Protein AF-A0A7S0HXA7-F1 (afdb_monomer_lite)

Sequence (281 aa):
PLLLRAVGLLLAATSSEEEGGGLHSSITDEYVISNMVSSLEDCGIGGVIALLSALFLESETRLDRSSHDPDAPSDRFASSTWTPTGIWSSPCWASTCAVAAFRILNNLAVTDLSFLQRTLGSIVSQAEFCHIALKVLKVCGPYATATHIWEEDGGSSPIHERERRKTECQMTAIVDELVLLLGYMSTVNSSSFIFGGWKNGVTMIKLLSLLPISYMVSPLQREVLLPTLIVVTYNNIDLLQVLTEEISCELLAVYIENYILSSQSSPVASSSSSGLAVGPS

Structure (mmCIF, N/CA/C/O backbone):
data_AF-A0A7S0HXA7-F1
#
_entry.id   AF-A0A7S0HXA7-F1
#
loop_
_atom_site.group_PDB
_atom_site.id
_atom_site.type_symbol
_atom_site.label_atom_id
_atom_site.label_alt_id
_atom_site.label_comp_id
_atom_site.label_asym_id
_atom_site.label_entity_id
_atom_site.label_seq_id
_atom_site.pdbx_PDB_ins_code
_atom_site.Cartn_x
_atom_site.Cartn_y
_atom_site.Cartn_z
_atom_site.occupancy
_atom_site.B_iso_or_equiv
_atom_site.auth_seq_id
_atom_site.auth_comp_id
_atom_site.auth_asym_id
_atom_site.auth_atom_id
_atom_site.pdbx_PDB_model_num
ATOM 1 N N . PRO A 1 1 ? -3.875 -18.292 -15.532 1.00 45.34 1 PRO A N 1
ATOM 2 C CA . PRO A 1 1 ? -4.972 -17.388 -15.972 1.00 45.34 1 PRO A CA 1
ATOM 3 C C . PRO A 1 1 ? -4.792 -15.926 -15.527 1.00 45.34 1 PRO A C 1
ATOM 5 O O . PRO A 1 1 ? -4.782 -15.059 -16.387 1.00 45.34 1 PRO A O 1
ATOM 8 N N . LEU A 1 2 ? -4.624 -15.644 -14.225 1.00 43.06 2 LEU A N 1
ATOM 9 C CA . LEU A 1 2 ? -4.418 -14.274 -13.717 1.00 43.06 2 LEU A CA 1
ATOM 10 C C . LEU A 1 2 ? -3.088 -13.665 -14.171 1.00 43.06 2 LEU A C 1
ATOM 12 O O . LEU A 1 2 ? -3.064 -12.517 -14.588 1.00 43.06 2 LEU A O 1
ATOM 16 N N . LEU A 1 3 ? -2.016 -14.459 -14.172 1.00 46.72 3 LEU A N 1
ATOM 17 C CA . LEU A 1 3 ? -0.689 -14.015 -14.600 1.00 46.72 3 LEU A CA 1
ATOM 18 C C . LEU A 1 3 ? -0.644 -13.705 -16.109 1.00 46.72 3 LEU A C 1
ATOM 20 O O . LEU A 1 3 ? -0.199 -12.640 -16.497 1.00 46.72 3 LEU A O 1
ATOM 24 N N . LEU A 1 4 ? -1.275 -14.536 -16.944 1.00 47.84 4 LEU A N 1
ATOM 25 C CA . LEU A 1 4 ? -1.505 -14.250 -18.373 1.00 47.84 4 LEU A CA 1
ATOM 26 C C . LEU A 1 4 ? -2.352 -12.987 -18.610 1.00 47.84 4 LEU A C 1
ATOM 28 O O . LEU A 1 4 ? -2.130 -12.252 -19.566 1.00 47.84 4 LEU A O 1
ATOM 32 N N . ARG A 1 5 ? -3.325 -12.711 -17.734 1.00 46.09 5 ARG A N 1
ATOM 33 C CA . ARG A 1 5 ? -4.161 -11.503 -17.809 1.00 46.09 5 ARG A CA 1
ATOM 34 C C . ARG A 1 5 ? -3.397 -10.259 -17.349 1.00 46.09 5 ARG A C 1
ATOM 36 O O . ARG A 1 5 ? -3.617 -9.184 -17.886 1.00 46.09 5 ARG A O 1
ATOM 43 N N . ALA A 1 6 ? -2.490 -10.421 -16.394 1.00 48.62 6 ALA A N 1
ATOM 44 C CA . ALA A 1 6 ? -1.587 -9.393 -15.903 1.00 48.62 6 ALA A CA 1
ATOM 45 C C . ALA A 1 6 ? -0.511 -9.024 -16.925 1.00 48.62 6 ALA A C 1
ATOM 47 O O . ALA A 1 6 ? -0.300 -7.847 -17.189 1.00 48.62 6 ALA A O 1
ATOM 48 N N . VAL A 1 7 ? 0.092 -10.032 -17.553 1.00 54.53 7 VAL A N 1
ATOM 49 C CA . VAL A 1 7 ? 0.971 -9.883 -18.715 1.00 54.53 7 VAL A CA 1
ATOM 50 C C . VAL A 1 7 ? 0.211 -9.205 -19.854 1.00 54.53 7 VAL A C 1
ATOM 52 O O . VAL A 1 7 ? 0.694 -8.228 -20.409 1.00 54.53 7 VAL A O 1
ATOM 55 N N . GLY A 1 8 ? -1.028 -9.624 -20.131 1.00 53.28 8 GLY A N 1
ATOM 56 C CA . GLY A 1 8 ? -1.890 -8.960 -21.111 1.00 53.28 8 GLY A CA 1
ATOM 57 C C . GLY A 1 8 ? -2.204 -7.495 -20.778 1.00 53.28 8 GLY A C 1
ATOM 58 O O . GLY A 1 8 ? -2.256 -6.674 -21.684 1.00 53.28 8 GLY A O 1
ATOM 59 N N . LEU A 1 9 ? -2.376 -7.142 -19.499 1.00 52.53 9 LEU A N 1
ATOM 60 C CA . LEU A 1 9 ? -2.580 -5.755 -19.058 1.00 52.53 9 LEU A CA 1
ATOM 61 C C . LEU A 1 9 ? -1.296 -4.921 -19.128 1.00 52.53 9 LEU A C 1
ATOM 63 O O . LEU A 1 9 ? -1.372 -3.756 -19.500 1.00 52.53 9 LEU A O 1
ATOM 67 N N . LEU A 1 10 ? -0.140 -5.507 -18.805 1.00 54.84 10 LEU A N 1
ATOM 68 C CA . LEU A 1 10 ? 1.174 -4.878 -18.967 1.00 54.84 10 LEU A CA 1
ATOM 69 C C . LEU A 1 10 ? 1.471 -4.602 -20.446 1.00 54.84 10 LEU A C 1
ATOM 71 O O . LEU A 1 10 ? 1.848 -3.488 -20.784 1.00 54.84 10 LEU A O 1
ATOM 75 N N . LEU A 1 11 ? 1.206 -5.569 -21.328 1.00 56.03 11 LEU A N 1
ATOM 76 C CA . LEU A 1 11 ? 1.368 -5.423 -22.778 1.00 56.03 11 LEU A CA 1
ATOM 77 C C . LEU A 1 11 ? 0.357 -4.434 -23.389 1.00 56.03 11 LEU A C 1
ATOM 79 O O . LEU A 1 11 ? 0.705 -3.660 -24.277 1.00 56.03 11 LEU A O 1
ATOM 83 N N . ALA A 1 12 ? -0.890 -4.418 -22.905 1.00 53.00 12 ALA A N 1
ATOM 84 C CA . ALA A 1 12 ? -1.914 -3.482 -23.380 1.00 53.00 12 ALA A CA 1
ATOM 85 C C . ALA A 1 12 ? -1.670 -2.037 -22.905 1.00 53.00 12 ALA A C 1
ATOM 87 O O . ALA A 1 12 ? -1.952 -1.082 -23.631 1.00 53.00 12 ALA A O 1
ATOM 88 N N . ALA A 1 13 ? -1.137 -1.871 -21.691 1.00 51.44 13 ALA A N 1
ATOM 89 C CA . ALA A 1 13 ? -0.755 -0.576 -21.138 1.00 51.44 13 ALA A CA 1
ATOM 90 C C . ALA A 1 13 ? 0.333 0.116 -21.968 1.00 51.44 13 ALA A C 1
ATOM 92 O O . ALA A 1 13 ? 0.323 1.338 -22.087 1.00 51.44 13 ALA A O 1
ATOM 93 N N . THR A 1 14 ? 1.241 -0.658 -22.563 1.00 50.47 14 THR A N 1
ATOM 94 C CA . THR A 1 14 ? 2.366 -0.141 -23.348 1.00 50.47 14 THR A CA 1
ATOM 95 C C . THR A 1 14 ? 1.998 0.056 -24.819 1.00 50.47 14 THR A C 1
ATOM 97 O O . THR A 1 14 ? 2.476 0.998 -25.439 1.00 50.47 14 THR A O 1
ATOM 100 N N . SER A 1 15 ? 1.072 -0.743 -25.370 1.00 50.97 15 SER A N 1
ATOM 101 C CA . SER A 1 15 ? 0.596 -0.571 -26.755 1.00 50.97 15 SER A CA 1
ATOM 102 C C . SER A 1 15 ? -0.232 0.701 -26.983 1.00 50.97 15 SER A C 1
ATOM 104 O O . SER A 1 15 ? -0.402 1.132 -28.117 1.00 50.97 15 SER A O 1
ATOM 106 N N . SER A 1 16 ? -0.771 1.311 -25.921 1.00 47.53 16 SER A N 1
ATOM 107 C CA . SER A 1 16 ? -1.600 2.521 -26.030 1.00 47.53 16 SER A CA 1
ATOM 108 C C . SER A 1 16 ? -0.794 3.819 -26.214 1.00 47.53 16 SER A C 1
ATOM 110 O O . SER A 1 16 ? -1.409 4.864 -26.428 1.00 47.53 16 SER A O 1
ATOM 112 N N . GLU A 1 17 ? 0.541 3.794 -26.109 1.00 49.75 17 GLU A N 1
ATOM 113 C CA . GLU A 1 17 ? 1.384 5.002 -26.206 1.00 49.75 17 GLU A CA 1
ATOM 114 C C . GLU A 1 17 ? 2.053 5.200 -27.581 1.00 49.75 17 GLU A C 1
ATOM 116 O O . GLU A 1 17 ? 2.618 6.263 -27.830 1.00 49.75 17 GLU A O 1
ATOM 121 N N . GLU A 1 18 ? 1.931 4.250 -28.517 1.00 49.59 18 GLU A N 1
ATOM 122 C CA . GLU A 1 18 ? 2.584 4.337 -29.838 1.00 49.59 18 GLU A CA 1
ATOM 123 C C . GLU A 1 18 ? 1.925 5.306 -30.843 1.00 49.59 18 GLU A C 1
ATOM 125 O O . GLU A 1 18 ? 2.491 5.567 -31.904 1.00 49.59 18 GLU A O 1
ATOM 130 N N . GLU A 1 19 ? 0.780 5.923 -30.537 1.00 47.03 19 GLU A N 1
ATOM 131 C CA . GLU A 1 19 ? 0.115 6.843 -31.482 1.00 47.03 19 GLU A CA 1
ATOM 132 C C . GLU A 1 19 ? 0.741 8.259 -31.559 1.00 47.03 19 GLU A C 1
ATOM 134 O O . GLU A 1 19 ? 0.194 9.143 -32.220 1.00 47.03 19 GLU A O 1
ATOM 139 N N . GLY A 1 20 ? 1.909 8.507 -30.945 1.00 46.31 20 GLY A N 1
ATOM 140 C CA . GLY A 1 20 ? 2.479 9.857 -30.809 1.00 46.31 20 GLY A CA 1
ATOM 141 C C . GLY A 1 20 ? 4.005 9.995 -30.911 1.00 46.31 20 GLY A C 1
ATOM 142 O O . GLY A 1 20 ? 4.611 10.535 -30.001 1.00 46.31 20 GLY A O 1
ATOM 143 N N . GLY A 1 21 ? 4.618 9.561 -32.018 1.00 46.16 21 GLY A N 1
ATOM 144 C CA . GLY A 1 21 ? 5.858 10.122 -32.599 1.00 46.16 21 GLY A CA 1
ATOM 145 C C . GLY A 1 21 ? 7.128 10.278 -31.733 1.00 46.16 21 GLY A C 1
ATOM 146 O O . GLY A 1 21 ? 7.342 11.315 -31.114 1.00 46.16 21 GLY A O 1
ATOM 147 N N . GLY A 1 22 ? 8.077 9.341 -31.867 1.00 41.72 22 GLY A N 1
ATOM 148 C CA . GLY A 1 22 ? 9.476 9.514 -31.437 1.00 41.72 22 GLY A CA 1
ATOM 149 C C . GLY A 1 22 ? 10.321 8.246 -31.618 1.00 41.72 22 GLY A C 1
ATOM 150 O O . GLY A 1 22 ? 10.296 7.352 -30.786 1.00 41.72 22 GLY A O 1
ATOM 151 N N . LEU A 1 23 ? 11.089 8.153 -32.709 1.00 44.09 23 LEU A N 1
ATOM 152 C CA . LEU A 1 23 ? 11.685 6.901 -33.216 1.00 44.09 23 LEU A CA 1
ATOM 153 C C . LEU A 1 23 ? 12.889 6.322 -32.426 1.00 44.09 23 LEU A C 1
ATOM 155 O O . LEU A 1 23 ? 13.541 5.412 -32.928 1.00 44.09 23 LEU A O 1
ATOM 159 N N . HIS A 1 24 ? 13.234 6.837 -31.239 1.00 42.19 24 HIS A N 1
ATOM 160 C CA . HIS A 1 24 ? 14.500 6.490 -30.562 1.00 42.19 24 HIS A CA 1
ATOM 161 C C . HIS A 1 24 ? 14.385 5.883 -29.147 1.00 42.19 24 HIS A C 1
ATOM 163 O O . HIS A 1 24 ? 15.414 5.463 -28.621 1.00 42.19 24 HIS A O 1
ATOM 169 N N . SER A 1 25 ? 13.187 5.764 -28.550 1.00 48.78 25 SER A N 1
ATOM 170 C CA . SER A 1 25 ? 12.970 5.098 -27.240 1.00 48.78 25 SER A CA 1
ATOM 171 C C . SER A 1 25 ? 12.363 3.684 -27.323 1.00 48.78 25 SER A C 1
ATOM 173 O O . SER A 1 25 ? 12.467 2.911 -26.377 1.00 48.78 25 SER A O 1
ATOM 175 N N . SER A 1 26 ? 11.788 3.309 -28.470 1.00 51.44 26 SER A N 1
ATOM 176 C CA . SER A 1 26 ? 10.972 2.089 -28.630 1.00 51.44 26 SER A CA 1
ATOM 177 C C . SER A 1 26 ? 11.730 0.770 -28.380 1.00 51.44 26 SER A C 1
ATOM 179 O O . SER A 1 26 ? 11.198 -0.138 -27.746 1.00 51.44 26 SER A O 1
ATOM 181 N N . ILE A 1 27 ? 12.999 0.667 -28.793 1.00 44.09 27 ILE A N 1
ATOM 182 C CA . ILE A 1 27 ? 13.756 -0.601 -28.723 1.00 44.09 27 ILE A CA 1
ATOM 183 C C . ILE A 1 27 ? 14.156 -0.957 -27.282 1.00 44.09 27 ILE A C 1
ATOM 185 O O . ILE A 1 27 ? 14.209 -2.132 -26.916 1.00 44.09 27 ILE A O 1
ATOM 189 N N . THR A 1 28 ? 14.449 0.045 -26.447 1.00 51.06 28 THR A N 1
ATOM 190 C CA . THR A 1 28 ? 14.786 -0.188 -25.036 1.00 51.06 28 THR A CA 1
ATOM 191 C C . THR A 1 28 ? 13.560 -0.555 -24.218 1.00 51.06 28 THR A C 1
ATOM 193 O O . THR A 1 28 ? 13.663 -1.406 -23.337 1.00 51.06 28 THR A O 1
ATOM 196 N N . ASP A 1 29 ? 12.408 0.033 -24.538 1.00 55.72 29 ASP A N 1
ATOM 197 C CA . ASP A 1 29 ? 11.170 -0.221 -23.811 1.00 55.72 29 ASP A CA 1
ATOM 198 C C . ASP A 1 29 ? 10.656 -1.643 -24.089 1.00 55.72 29 ASP A C 1
ATOM 200 O O . ASP A 1 29 ? 10.392 -2.388 -23.148 1.00 55.72 29 ASP A O 1
ATOM 204 N N . GLU A 1 30 ? 10.633 -2.094 -25.347 1.00 55.59 30 GLU A N 1
ATOM 205 C CA . GLU A 1 30 ? 10.136 -3.433 -25.705 1.00 55.59 30 GLU A CA 1
ATOM 206 C C . GLU A 1 30 ? 10.997 -4.568 -25.118 1.00 55.59 30 GLU A C 1
ATOM 208 O O . GLU A 1 30 ? 10.475 -5.555 -24.592 1.00 55.59 30 GLU A O 1
ATOM 213 N N . TYR A 1 31 ? 12.326 -4.406 -25.115 1.00 59.22 31 TYR A N 1
ATOM 214 C CA . TYR A 1 31 ? 13.245 -5.377 -24.512 1.00 59.22 31 TYR A CA 1
ATOM 215 C C . TYR A 1 31 ? 13.098 -5.454 -22.984 1.00 59.22 31 TYR A C 1
ATOM 217 O O . TYR A 1 31 ? 13.104 -6.545 -22.407 1.00 59.22 31 TYR A O 1
ATOM 225 N N . VAL A 1 32 ? 12.942 -4.309 -22.310 1.00 56.19 32 VAL A N 1
ATOM 226 C CA . VAL A 1 32 ? 12.721 -4.260 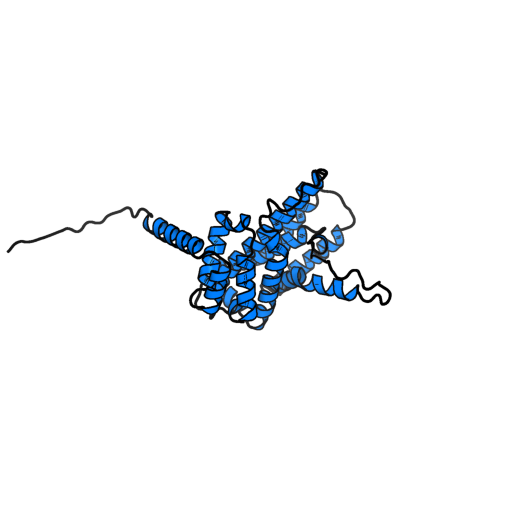-20.855 1.00 56.19 32 VAL A CA 1
ATOM 227 C C . VAL A 1 32 ? 11.382 -4.902 -20.502 1.00 56.19 32 VAL A C 1
ATOM 229 O O . VAL A 1 32 ? 11.329 -5.731 -19.594 1.00 56.19 32 VAL A O 1
ATOM 232 N N . ILE A 1 33 ? 10.326 -4.605 -21.261 1.00 58.78 33 ILE A N 1
ATOM 233 C CA . ILE A 1 33 ? 8.989 -5.170 -21.057 1.00 58.78 33 ILE A CA 1
ATOM 234 C C . ILE A 1 33 ? 8.994 -6.686 -21.279 1.00 58.78 33 ILE A C 1
ATOM 236 O O . ILE A 1 33 ? 8.485 -7.422 -20.435 1.00 58.78 33 ILE A O 1
ATOM 240 N N . SER A 1 34 ? 9.614 -7.177 -22.356 1.00 62.72 34 SER A N 1
ATOM 241 C CA . SER A 1 34 ? 9.711 -8.617 -22.630 1.00 62.72 34 SER A CA 1
ATOM 242 C C . SER A 1 34 ? 10.446 -9.363 -21.512 1.00 62.72 34 SER A C 1
ATOM 244 O O . SER A 1 34 ? 10.027 -10.448 -21.110 1.00 62.72 34 SER A O 1
ATOM 246 N N . ASN A 1 35 ? 11.509 -8.773 -20.961 1.00 59.12 35 ASN A N 1
ATOM 247 C CA . ASN A 1 35 ? 12.244 -9.364 -19.843 1.00 59.12 35 ASN A CA 1
ATOM 248 C C . ASN A 1 35 ? 11.456 -9.310 -18.528 1.00 59.12 35 ASN A C 1
ATOM 250 O O . ASN A 1 35 ? 11.537 -10.246 -17.730 1.00 59.12 35 ASN A O 1
ATOM 254 N N . MET A 1 36 ? 10.670 -8.252 -18.304 1.00 58.31 36 MET A N 1
ATOM 255 C CA . MET A 1 36 ? 9.773 -8.141 -17.151 1.00 58.31 36 MET A CA 1
ATOM 256 C C . MET A 1 36 ? 8.655 -9.181 -17.214 1.00 58.31 36 MET A C 1
ATOM 258 O O . MET A 1 36 ? 8.389 -9.850 -16.220 1.00 58.31 36 MET A O 1
ATOM 262 N N . VAL A 1 37 ? 8.038 -9.357 -18.384 1.00 62.53 37 VAL A N 1
ATOM 263 C CA . VAL A 1 37 ? 6.991 -10.356 -18.628 1.00 62.53 37 VAL A CA 1
ATOM 264 C C . VAL A 1 37 ? 7.532 -11.772 -18.447 1.00 62.53 37 VAL A C 1
ATOM 266 O O . VAL A 1 37 ? 6.949 -12.531 -17.678 1.00 62.53 37 VAL A O 1
ATOM 269 N N . SER A 1 38 ? 8.677 -12.103 -19.052 1.00 63.28 38 SER A N 1
ATOM 270 C CA . SER A 1 38 ? 9.321 -13.412 -18.858 1.00 63.28 38 SER A CA 1
ATOM 271 C C . SER A 1 38 ? 9.667 -13.650 -17.385 1.00 63.28 38 SER A C 1
ATOM 273 O O . SER A 1 38 ? 9.389 -14.714 -16.846 1.00 63.28 38 SER A O 1
ATOM 275 N N . SER A 1 39 ? 10.185 -12.633 -16.686 1.00 57.88 39 SER A N 1
ATOM 276 C CA . SER A 1 39 ? 10.489 -12.740 -15.251 1.00 57.88 39 SER A CA 1
ATOM 277 C C . SER A 1 39 ? 9.237 -12.918 -14.390 1.00 57.88 39 SER A C 1
ATOM 279 O O . SER A 1 39 ? 9.287 -13.604 -13.373 1.00 57.88 39 SER A O 1
ATOM 281 N N . LEU A 1 40 ? 8.107 -12.317 -14.768 1.00 61.78 40 LEU A N 1
ATOM 282 C CA . LEU A 1 40 ? 6.819 -12.513 -14.100 1.00 61.78 40 LEU A CA 1
ATOM 283 C C . LEU A 1 40 ? 6.280 -13.931 -14.322 1.00 61.78 40 LEU A C 1
ATOM 285 O O . LEU A 1 40 ? 5.750 -14.529 -13.384 1.00 61.78 40 LEU A O 1
ATOM 289 N N . GLU A 1 41 ? 6.423 -14.467 -15.535 1.00 63.62 41 GLU A N 1
ATOM 290 C CA . GLU A 1 41 ? 6.011 -15.831 -15.885 1.00 63.62 41 GLU A CA 1
ATOM 291 C C . GLU A 1 41 ? 6.842 -16.892 -15.157 1.00 63.62 41 GLU A C 1
ATOM 293 O O . GLU A 1 41 ? 6.270 -17.849 -14.632 1.00 63.62 41 GLU A O 1
ATOM 298 N N . ASP A 1 42 ? 8.150 -16.671 -15.030 1.00 67.25 42 ASP A N 1
ATOM 299 C CA . ASP A 1 42 ? 9.071 -17.624 -14.408 1.00 67.25 42 ASP A CA 1
ATOM 300 C C . ASP A 1 42 ? 9.111 -17.516 -12.870 1.00 67.25 42 ASP A 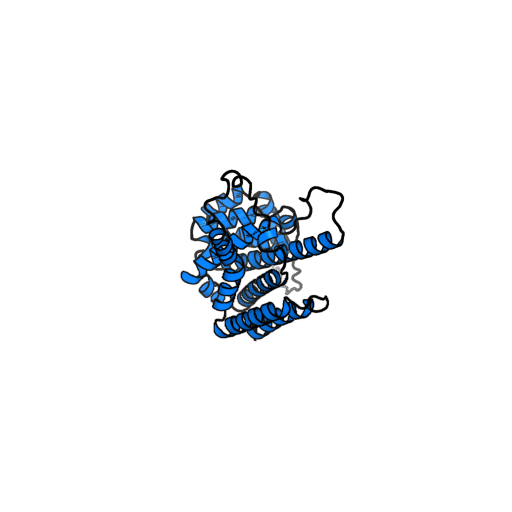C 1
ATOM 302 O O . ASP A 1 42 ? 9.260 -18.527 -12.179 1.00 67.25 42 ASP A O 1
ATOM 306 N N . CYS A 1 43 ? 8.951 -16.311 -12.303 1.00 70.56 43 CYS A N 1
ATOM 307 C CA . CYS A 1 43 ? 9.142 -16.065 -10.864 1.00 70.56 43 CYS A CA 1
ATOM 308 C C . CYS A 1 43 ? 7.838 -15.915 -10.055 1.00 70.56 43 CYS A C 1
ATOM 310 O O . CYS A 1 43 ? 7.885 -15.795 -8.825 1.00 70.56 43 CYS A O 1
ATOM 312 N N . GLY A 1 44 ? 6.666 -15.881 -10.699 1.00 82.56 44 GLY A N 1
ATOM 313 C CA . GLY A 1 44 ? 5.381 -15.696 -10.015 1.00 82.56 44 GLY A CA 1
ATOM 314 C C . GLY A 1 44 ? 5.324 -14.393 -9.199 1.00 82.56 44 GLY A C 1
ATOM 315 O O . GLY A 1 44 ? 5.711 -13.328 -9.675 1.00 82.56 44 GLY A O 1
ATOM 316 N N . ILE A 1 45 ? 4.863 -14.458 -7.941 1.00 84.31 45 ILE A N 1
ATOM 317 C CA . ILE A 1 45 ? 4.793 -13.280 -7.042 1.00 84.31 45 ILE A CA 1
ATOM 318 C C . ILE A 1 45 ? 6.177 -12.679 -6.781 1.00 84.31 45 ILE A C 1
ATOM 320 O O . ILE A 1 45 ? 6.292 -11.462 -6.648 1.00 84.31 45 ILE A O 1
ATOM 324 N N . GLY A 1 46 ? 7.226 -13.507 -6.744 1.00 85.12 46 GLY A N 1
ATOM 325 C CA . GLY A 1 46 ? 8.599 -13.026 -6.583 1.00 85.12 46 GLY A CA 1
ATOM 326 C C . GLY A 1 46 ? 8.998 -12.063 -7.702 1.00 85.12 46 GLY A C 1
ATOM 327 O O . GLY A 1 46 ? 9.637 -11.052 -7.433 1.00 85.12 46 GLY A O 1
ATOM 328 N N . GLY A 1 47 ? 8.527 -12.308 -8.931 1.00 86.06 47 GLY A N 1
ATOM 329 C CA . GLY A 1 47 ? 8.725 -11.403 -10.065 1.00 86.06 47 GLY A CA 1
ATOM 330 C C . GLY A 1 47 ? 8.002 -10.063 -9.897 1.00 86.06 47 GLY A C 1
ATOM 331 O O . GLY A 1 47 ? 8.557 -9.022 -10.236 1.00 86.06 47 GLY A O 1
ATOM 332 N N . VAL A 1 48 ? 6.797 -10.063 -9.310 1.00 89.12 48 VAL A N 1
ATOM 333 C CA . VAL A 1 48 ? 6.043 -8.828 -9.016 1.00 89.12 48 VAL A CA 1
ATOM 334 C C . VAL A 1 48 ? 6.774 -7.971 -7.976 1.00 89.12 48 VAL A C 1
ATOM 336 O O . VAL A 1 48 ? 6.871 -6.756 -8.140 1.00 89.12 48 VAL A O 1
ATOM 339 N N . ILE A 1 49 ? 7.307 -8.590 -6.919 1.00 90.38 49 ILE A N 1
ATOM 340 C CA . ILE A 1 49 ? 8.060 -7.876 -5.878 1.00 90.38 49 ILE A CA 1
ATOM 341 C C . ILE A 1 49 ? 9.387 -7.353 -6.420 1.00 90.38 49 ILE A C 1
ATOM 343 O O . ILE A 1 49 ? 9.675 -6.176 -6.229 1.00 90.38 49 ILE A O 1
ATOM 347 N N . ALA A 1 50 ? 10.131 -8.161 -7.179 1.00 87.25 50 ALA A N 1
ATOM 348 C CA . ALA A 1 50 ? 11.364 -7.720 -7.827 1.00 87.25 50 ALA A CA 1
ATOM 349 C C . ALA A 1 50 ? 11.127 -6.536 -8.783 1.00 87.25 50 ALA A C 1
ATOM 351 O O . ALA A 1 50 ? 11.900 -5.580 -8.784 1.00 87.25 50 ALA A O 1
ATOM 352 N N . LEU A 1 51 ? 10.028 -6.556 -9.550 1.00 87.12 51 LEU A N 1
ATOM 353 C CA . LEU A 1 51 ? 9.625 -5.438 -10.404 1.00 87.12 51 LEU A CA 1
ATOM 354 C C . LEU A 1 51 ? 9.379 -4.166 -9.584 1.00 87.12 51 LEU A C 1
ATOM 356 O O . LEU A 1 51 ? 9.909 -3.107 -9.909 1.00 87.12 51 LEU A O 1
ATOM 360 N N . LEU A 1 52 ? 8.590 -4.257 -8.513 1.00 90.50 52 LEU A N 1
ATOM 361 C CA . LEU A 1 52 ? 8.321 -3.115 -7.640 1.00 90.50 52 LEU A CA 1
ATOM 362 C C . LEU A 1 52 ? 9.602 -2.600 -6.959 1.00 90.50 52 LEU A C 1
ATOM 364 O O . LEU A 1 52 ? 9.797 -1.388 -6.868 1.00 90.50 52 LEU A O 1
ATOM 368 N N . SER A 1 53 ? 10.506 -3.488 -6.545 1.00 89.81 53 SER A N 1
ATOM 369 C CA . SER A 1 53 ? 11.827 -3.122 -6.025 1.00 89.81 53 SER A CA 1
ATOM 370 C C . SER A 1 53 ? 12.667 -2.376 -7.056 1.00 89.81 53 SER A C 1
ATOM 372 O O . SER A 1 53 ? 13.226 -1.329 -6.736 1.00 89.81 53 SER A O 1
ATOM 374 N N . ALA A 1 54 ? 12.714 -2.842 -8.305 1.00 86.56 54 ALA A N 1
ATOM 375 C CA . ALA A 1 54 ? 13.426 -2.150 -9.377 1.00 86.56 54 ALA A CA 1
ATOM 376 C C . ALA A 1 54 ? 12.837 -0.753 -9.643 1.00 86.56 54 ALA A C 1
ATOM 378 O O . ALA A 1 54 ? 13.573 0.222 -9.794 1.00 86.56 54 ALA A O 1
ATOM 379 N N . LEU A 1 55 ? 11.506 -0.629 -9.626 1.00 86.19 55 LEU A N 1
ATOM 380 C CA . LEU A 1 55 ? 10.820 0.642 -9.863 1.00 86.19 55 LEU A CA 1
ATOM 381 C C . LEU A 1 55 ? 11.031 1.660 -8.729 1.00 86.19 55 LEU A C 1
ATOM 383 O O . LEU A 1 55 ? 11.216 2.844 -9.005 1.00 86.19 55 LEU A O 1
ATOM 387 N N . PHE A 1 56 ? 11.015 1.231 -7.463 1.00 85.69 56 PHE A N 1
ATOM 388 C CA . PHE A 1 56 ? 11.025 2.154 -6.319 1.00 85.69 56 PHE A CA 1
ATOM 389 C C . PHE A 1 56 ? 12.364 2.246 -5.575 1.00 85.69 56 PHE A C 1
ATOM 391 O O . PHE A 1 56 ? 12.675 3.313 -5.041 1.00 85.69 56 PHE A O 1
ATOM 398 N N . LEU A 1 57 ? 13.169 1.182 -5.536 1.00 83.06 57 LEU A N 1
ATOM 399 C CA . LEU A 1 57 ? 14.388 1.104 -4.717 1.00 83.06 57 LEU A CA 1
ATOM 400 C C . LEU A 1 57 ? 15.678 1.291 -5.530 1.00 83.06 57 LEU A C 1
ATOM 402 O O . LEU A 1 57 ? 16.584 1.985 -5.075 1.00 83.06 57 LEU A O 1
ATOM 406 N N . GLU A 1 58 ? 15.783 0.752 -6.749 1.00 74.00 58 GLU A N 1
ATOM 407 C CA . GLU A 1 58 ? 17.031 0.859 -7.536 1.00 74.00 58 GLU A CA 1
ATOM 408 C C . GLU A 1 58 ? 17.359 2.292 -7.984 1.00 74.00 58 GLU A C 1
ATOM 410 O O . GLU A 1 58 ? 18.531 2.636 -8.171 1.00 74.00 58 GLU A O 1
ATOM 415 N N . SER A 1 59 ? 16.342 3.149 -8.089 1.00 59.22 59 SER A N 1
ATOM 416 C CA . SER A 1 59 ? 16.480 4.568 -8.435 1.00 59.22 59 SER A CA 1
ATOM 417 C C . SER A 1 59 ? 17.421 5.363 -7.511 1.00 59.22 59 SER A C 1
ATOM 419 O O . SER A 1 59 ? 18.073 6.298 -7.974 1.00 59.22 59 SER A O 1
ATOM 421 N N . GLU A 1 60 ? 17.569 4.967 -6.240 1.00 55.62 60 GLU A N 1
ATOM 422 C CA . GLU A 1 60 ? 18.468 5.627 -5.275 1.00 55.62 60 GLU A CA 1
ATOM 423 C C . GLU A 1 60 ? 19.945 5.350 -5.572 1.00 55.62 60 GLU A C 1
ATOM 425 O O . GLU A 1 60 ? 20.784 6.246 -5.505 1.00 55.62 60 GLU A O 1
ATOM 430 N N . THR A 1 61 ? 20.270 4.126 -5.990 1.00 53.97 61 THR A N 1
ATOM 431 C CA . THR A 1 61 ? 21.666 3.695 -6.178 1.00 53.97 61 THR A CA 1
ATOM 432 C C . THR A 1 61 ? 22.374 4.391 -7.343 1.00 53.97 61 THR A C 1
ATOM 434 O O . THR A 1 61 ? 23.606 4.445 -7.383 1.00 53.97 61 THR A O 1
ATOM 437 N N . ARG A 1 62 ? 21.614 4.932 -8.305 1.00 50.12 62 ARG A N 1
ATOM 438 C CA . ARG A 1 62 ? 22.167 5.646 -9.464 1.00 50.12 62 ARG A CA 1
ATOM 439 C C . ARG A 1 62 ? 22.603 7.072 -9.133 1.00 50.12 62 ARG A C 1
ATOM 441 O O . ARG A 1 62 ? 23.537 7.558 -9.765 1.00 50.12 62 ARG A O 1
ATOM 448 N N . LEU A 1 63 ? 21.981 7.717 -8.146 1.00 50.47 63 LEU A N 1
ATOM 449 C CA . LEU A 1 63 ? 22.311 9.093 -7.767 1.00 50.47 63 LEU A CA 1
ATOM 450 C C . LEU A 1 63 ? 23.614 9.152 -6.956 1.00 50.47 63 LEU A C 1
ATOM 452 O O . LEU A 1 63 ? 24.484 9.962 -7.282 1.00 50.47 63 LEU A O 1
ATOM 456 N N . ASP A 1 64 ? 23.822 8.214 -6.028 1.00 49.03 64 ASP A N 1
ATOM 457 C CA . ASP A 1 64 ? 25.035 8.153 -5.191 1.00 49.03 64 ASP A CA 1
ATOM 458 C C . ASP A 1 64 ? 26.315 7.824 -5.980 1.00 49.03 64 ASP A C 1
ATOM 460 O O . ASP A 1 64 ? 27.421 8.176 -5.573 1.00 49.03 64 ASP A O 1
ATOM 464 N N . ARG A 1 65 ? 26.200 7.169 -7.144 1.00 46.34 65 ARG A N 1
ATOM 465 C CA . ARG A 1 65 ? 27.361 6.904 -8.017 1.00 46.34 65 ARG A CA 1
ATOM 466 C C . ARG A 1 65 ? 27.784 8.109 -8.854 1.00 46.34 65 ARG A C 1
ATOM 468 O O . ARG A 1 65 ? 28.899 8.115 -9.365 1.00 46.34 65 ARG A O 1
ATOM 475 N N . SER A 1 66 ? 26.918 9.112 -8.999 1.00 47.72 66 SER A N 1
ATOM 476 C CA . SER A 1 66 ? 27.214 10.330 -9.765 1.00 47.72 66 SER A CA 1
ATOM 477 C C . SER A 1 66 ? 27.867 11.434 -8.925 1.00 47.72 66 SER A C 1
ATOM 479 O O . SER A 1 66 ? 28.452 12.355 -9.481 1.00 47.72 66 SER A O 1
ATOM 481 N N . SER A 1 67 ? 27.826 11.326 -7.591 1.00 48.69 67 SER A N 1
ATOM 482 C CA . SER A 1 67 ? 28.385 12.307 -6.650 1.00 48.69 67 SER A CA 1
ATOM 483 C C . SER A 1 67 ? 29.854 12.063 -6.283 1.00 48.69 67 SER A C 1
ATOM 485 O O . SER A 1 67 ? 30.326 12.565 -5.265 1.00 48.69 67 SER A O 1
ATOM 487 N N . HIS A 1 68 ? 30.597 11.297 -7.084 1.00 47.16 68 HIS A N 1
ATOM 488 C CA . HIS A 1 68 ? 32.041 11.117 -6.908 1.00 47.16 68 HIS A CA 1
ATOM 489 C C . HIS A 1 68 ? 32.831 11.976 -7.904 1.00 47.16 68 HIS A C 1
ATOM 491 O O . HIS A 1 68 ? 33.685 11.487 -8.637 1.00 47.16 68 HIS A O 1
ATOM 497 N N . ASP A 1 69 ? 32.512 13.271 -7.922 1.00 50.62 69 ASP A N 1
ATOM 498 C CA . ASP A 1 69 ? 33.356 14.309 -8.508 1.00 50.62 69 ASP A CA 1
ATOM 499 C C . ASP A 1 69 ? 34.016 15.088 -7.350 1.00 50.62 69 ASP A C 1
ATOM 501 O O . ASP A 1 69 ? 33.316 15.799 -6.621 1.00 50.62 69 ASP A O 1
ATOM 505 N N . PRO A 1 70 ? 35.323 14.897 -7.085 1.00 57.59 70 PRO A N 1
ATOM 506 C CA . PRO A 1 70 ? 35.998 15.457 -5.912 1.00 57.59 70 PRO A CA 1
ATOM 507 C C . PRO A 1 70 ? 36.143 16.989 -5.937 1.00 57.59 70 PRO A C 1
ATOM 509 O O . PRO A 1 70 ? 36.512 17.561 -4.913 1.00 57.59 70 PRO A O 1
ATOM 512 N N . ASP A 1 71 ? 35.821 17.648 -7.056 1.00 53.69 71 ASP A N 1
ATOM 513 C CA . ASP A 1 71 ? 35.987 19.096 -7.243 1.00 53.69 71 ASP A CA 1
ATOM 514 C C . ASP A 1 71 ? 34.662 19.894 -7.208 1.00 53.69 71 ASP A C 1
ATOM 516 O O . ASP A 1 71 ? 34.648 21.105 -7.456 1.00 53.69 71 ASP A O 1
ATOM 520 N N . ALA A 1 72 ? 33.528 19.264 -6.880 1.00 47.78 72 ALA A N 1
ATOM 521 C CA . ALA A 1 72 ? 32.240 19.957 -6.822 1.00 47.78 72 ALA A CA 1
ATOM 522 C C . ALA A 1 72 ? 32.095 20.813 -5.534 1.00 47.78 72 ALA A C 1
ATOM 524 O O . ALA A 1 72 ? 32.233 20.290 -4.426 1.00 47.78 72 ALA A O 1
ATOM 525 N N . PRO A 1 73 ? 31.783 22.125 -5.633 1.00 38.72 73 PRO A N 1
ATOM 526 C CA . PRO A 1 73 ? 31.724 23.025 -4.481 1.00 38.72 73 PRO A CA 1
ATOM 527 C C . PRO A 1 73 ? 30.626 22.630 -3.480 1.00 38.72 73 PRO A C 1
ATOM 529 O O . PRO A 1 73 ? 29.462 22.439 -3.835 1.00 38.72 73 PRO A O 1
ATOM 532 N N . SER A 1 74 ? 31.014 22.568 -2.205 1.00 42.84 74 SER A N 1
ATOM 533 C CA . SER A 1 74 ? 30.289 21.995 -1.059 1.00 42.84 74 SER A CA 1
ATOM 534 C C . SER A 1 74 ? 29.004 22.714 -0.613 1.00 42.84 74 SER A C 1
ATOM 536 O O . SER A 1 74 ? 28.346 22.251 0.314 1.00 42.84 74 SER A O 1
ATOM 538 N N . ASP A 1 75 ? 28.594 23.795 -1.278 1.00 33.53 75 ASP A N 1
ATOM 539 C CA . ASP A 1 75 ? 27.509 24.671 -0.801 1.00 33.53 75 ASP A CA 1
ATOM 540 C C . ASP A 1 75 ? 26.132 24.411 -1.445 1.00 33.53 75 ASP A C 1
ATOM 542 O O . ASP A 1 75 ? 25.183 25.156 -1.207 1.00 33.53 75 ASP A O 1
ATOM 546 N N . ARG A 1 76 ? 25.961 23.339 -2.236 1.00 37.69 76 ARG A N 1
ATOM 547 C CA . ARG A 1 76 ? 24.655 22.990 -2.849 1.00 37.69 76 ARG A CA 1
ATOM 548 C C . ARG A 1 76 ? 23.817 21.944 -2.106 1.00 37.69 76 ARG A C 1
ATOM 550 O O . ARG A 1 76 ? 22.721 21.631 -2.559 1.00 37.69 76 ARG A O 1
ATOM 557 N N . PHE A 1 77 ? 24.268 21.418 -0.968 1.00 37.53 77 PHE A N 1
ATOM 558 C CA . PHE A 1 77 ? 23.591 20.285 -0.312 1.00 37.53 77 PHE A CA 1
ATOM 559 C C . PHE A 1 77 ? 22.464 20.648 0.669 1.00 37.53 77 PHE A C 1
ATOM 561 O O . PHE A 1 77 ? 21.822 19.757 1.219 1.00 37.53 77 PHE A O 1
ATOM 568 N N . ALA A 1 78 ? 22.149 21.930 0.855 1.00 32.25 78 ALA A N 1
ATOM 569 C CA . ALA A 1 78 ? 21.065 22.371 1.734 1.00 32.25 78 ALA A CA 1
ATOM 570 C C . ALA A 1 78 ? 19.865 22.909 0.935 1.00 32.25 78 ALA A C 1
ATOM 572 O O . ALA A 1 78 ? 19.556 24.090 1.027 1.00 32.25 78 ALA A O 1
ATOM 573 N N . SER A 1 79 ? 19.240 22.073 0.093 1.00 30.06 79 SER A N 1
ATOM 574 C CA . SER A 1 79 ? 17.859 22.253 -0.434 1.00 30.06 79 SER A CA 1
ATOM 575 C C . SER A 1 79 ? 17.497 21.290 -1.579 1.00 30.06 79 SER A C 1
ATOM 577 O O . SER A 1 79 ? 16.693 21.635 -2.441 1.00 30.06 79 SER A O 1
ATOM 579 N N . SER A 1 80 ? 18.015 20.054 -1.617 1.00 31.06 80 SER A N 1
ATOM 580 C CA . SER A 1 80 ? 17.444 19.042 -2.519 1.00 31.06 80 SER A CA 1
ATOM 581 C C . SER A 1 80 ? 16.142 18.504 -1.918 1.00 31.06 80 SER A C 1
ATOM 583 O O . SER A 1 80 ? 16.065 17.381 -1.414 1.00 31.06 80 SER A O 1
ATOM 585 N N . THR A 1 81 ? 15.109 19.344 -1.913 1.00 33.56 81 THR A N 1
ATOM 586 C CA . THR A 1 81 ? 13.735 18.866 -1.862 1.00 33.56 81 THR A CA 1
ATOM 587 C C . THR A 1 81 ? 13.596 17.845 -2.981 1.00 33.56 81 THR A C 1
ATOM 589 O O . THR A 1 81 ? 13.861 18.134 -4.148 1.00 33.56 81 THR A O 1
ATOM 592 N N . TRP A 1 82 ? 13.271 16.613 -2.596 1.00 38.88 82 TRP A N 1
ATOM 593 C CA . TRP A 1 82 ? 12.934 15.533 -3.507 1.00 38.88 82 TRP A CA 1
ATOM 594 C C . TRP A 1 82 ? 11.758 15.999 -4.357 1.00 38.88 82 TRP A C 1
ATOM 596 O O . TRP A 1 82 ? 10.603 15.880 -3.962 1.00 38.88 82 TRP A O 1
ATOM 606 N N . THR A 1 83 ? 12.052 16.598 -5.503 1.00 40.69 83 THR A N 1
ATOM 607 C CA . THR A 1 83 ? 11.047 16.869 -6.513 1.00 40.69 83 THR A CA 1
ATOM 608 C C . THR A 1 83 ? 10.938 15.597 -7.359 1.00 40.69 83 THR A C 1
ATOM 610 O O . THR A 1 83 ? 11.954 15.030 -7.768 1.00 40.69 83 THR A O 1
ATOM 613 N N . PRO A 1 84 ? 9.725 15.086 -7.622 1.00 43.41 84 PRO A N 1
ATOM 614 C CA . PRO A 1 84 ? 9.480 13.863 -8.395 1.00 43.41 84 PRO A CA 1
ATOM 615 C C . PRO A 1 84 ? 9.968 13.964 -9.849 1.00 43.41 84 PRO A C 1
ATOM 617 O O . PRO A 1 84 ? 9.913 12.990 -10.594 1.00 43.41 84 PRO A O 1
ATOM 620 N N . THR A 1 85 ? 10.503 15.118 -10.244 1.00 44.91 85 THR A N 1
ATOM 621 C CA . THR A 1 85 ? 11.070 15.420 -11.556 1.00 44.91 85 THR A CA 1
ATOM 622 C C . THR A 1 85 ? 12.313 14.590 -11.897 1.00 44.91 85 THR A C 1
ATOM 624 O O . THR A 1 85 ? 12.686 14.545 -13.060 1.00 44.91 85 THR A O 1
ATOM 627 N N . GLY A 1 86 ? 12.959 13.896 -10.951 1.00 47.25 86 GLY A N 1
ATOM 628 C CA . GLY A 1 86 ? 14.128 13.051 -11.253 1.00 47.25 86 GLY A CA 1
ATOM 629 C C . GLY A 1 86 ? 13.802 11.624 -11.717 1.00 47.25 86 GLY A C 1
ATOM 630 O O . GLY A 1 86 ? 14.398 11.133 -12.669 1.00 47.25 86 GLY A O 1
ATOM 631 N N . ILE A 1 87 ? 12.860 10.952 -11.045 1.00 47.81 87 ILE A N 1
ATOM 632 C CA . ILE A 1 87 ? 12.542 9.524 -11.272 1.00 47.81 87 ILE A CA 1
ATOM 633 C C . ILE A 1 87 ? 11.335 9.362 -12.207 1.00 47.81 87 ILE A C 1
ATOM 635 O O . ILE A 1 87 ? 11.237 8.381 -12.939 1.00 47.81 87 ILE A O 1
ATOM 639 N N . TRP A 1 88 ? 10.441 10.351 -12.224 1.00 54.69 88 TRP A N 1
ATOM 640 C CA . TRP A 1 88 ? 9.158 10.294 -12.926 1.00 54.69 88 TRP A CA 1
ATOM 641 C C . TRP A 1 88 ? 9.026 11.363 -14.013 1.00 54.69 88 TRP A C 1
ATOM 643 O O . TRP A 1 88 ? 7.920 11.651 -14.462 1.00 54.69 88 TRP A O 1
ATOM 653 N N . SER A 1 89 ? 10.138 11.964 -14.450 1.00 51.66 89 SER A N 1
ATOM 654 C CA . SER A 1 89 ? 10.113 13.000 -15.487 1.00 51.66 89 SER A CA 1
ATOM 655 C C . SER A 1 89 ? 9.684 12.499 -16.861 1.00 51.66 89 SER A C 1
ATOM 657 O O . SER A 1 89 ? 9.219 13.331 -17.630 1.00 51.66 89 SER A O 1
ATOM 659 N N . SER A 1 90 ? 9.831 11.207 -17.202 1.00 52.09 90 SER A N 1
ATOM 660 C CA . SER A 1 90 ? 9.430 10.657 -18.519 1.00 52.09 90 SER A CA 1
ATOM 661 C C . SER A 1 90 ? 9.631 9.135 -18.650 1.00 52.09 90 SER A C 1
ATOM 663 O O . SER A 1 90 ? 10.347 8.679 -19.539 1.00 52.09 90 SER A O 1
ATOM 665 N N . PRO A 1 91 ? 9.008 8.300 -17.802 1.00 58.84 91 PRO A N 1
ATOM 666 C CA . PRO A 1 91 ? 8.138 7.325 -18.465 1.00 58.84 91 PRO A CA 1
ATOM 667 C C . PRO A 1 91 ? 6.850 7.008 -17.696 1.00 58.84 91 PRO A C 1
ATOM 669 O O . PRO A 1 91 ? 6.849 6.354 -16.654 1.00 58.84 91 PRO A O 1
ATOM 672 N N . CYS A 1 92 ? 5.720 7.380 -18.288 1.00 68.62 92 CYS A N 1
ATOM 673 C CA . CYS A 1 92 ? 4.372 6.958 -17.897 1.00 68.62 92 CYS A CA 1
ATOM 674 C C . CYS A 1 92 ? 4.178 5.432 -17.877 1.00 68.62 92 CYS A C 1
ATOM 676 O O . CYS A 1 92 ? 3.237 4.948 -17.239 1.00 68.62 92 CYS A O 1
ATOM 678 N N . TRP A 1 93 ? 5.068 4.666 -18.516 1.00 77.12 93 TRP A N 1
ATOM 679 C CA . TRP A 1 93 ? 5.061 3.210 -18.428 1.00 77.12 93 TRP A CA 1
ATOM 680 C C . TRP A 1 93 ? 5.436 2.716 -17.029 1.00 77.12 93 TRP A C 1
ATOM 682 O O . TRP A 1 93 ? 4.804 1.786 -16.542 1.00 77.12 93 TRP A O 1
ATOM 692 N N . ALA A 1 94 ? 6.383 3.353 -16.329 1.00 81.81 94 ALA A N 1
ATOM 693 C CA . ALA A 1 94 ? 6.848 2.883 -15.020 1.00 81.81 94 ALA A CA 1
ATOM 694 C C . ALA A 1 94 ? 5.726 2.926 -13.972 1.00 81.81 94 ALA A C 1
ATOM 696 O O . ALA A 1 94 ? 5.567 2.011 -13.162 1.00 81.81 94 ALA A O 1
ATOM 697 N N . SER A 1 95 ? 4.900 3.969 -14.024 1.00 84.50 95 SER A N 1
ATOM 698 C CA . SER A 1 95 ? 3.810 4.185 -13.073 1.00 84.50 95 SER A CA 1
ATOM 699 C C . SER A 1 95 ? 2.659 3.255 -13.411 1.00 84.50 95 SER A C 1
ATOM 701 O O . SER A 1 95 ? 2.047 2.672 -12.522 1.00 84.50 95 SER A O 1
ATOM 703 N N . THR A 1 96 ? 2.425 3.032 -14.702 1.00 85.06 96 THR A N 1
ATOM 704 C CA . THR A 1 96 ? 1.442 2.061 -15.174 1.00 85.06 96 THR A CA 1
ATOM 705 C C . THR A 1 96 ? 1.840 0.630 -14.803 1.00 85.06 96 THR A C 1
ATOM 707 O O . THR A 1 96 ? 0.996 -0.125 -14.320 1.00 85.06 96 THR A O 1
ATOM 710 N N . CYS A 1 97 ? 3.122 0.274 -14.920 1.00 85.62 97 CYS A N 1
ATOM 711 C CA . CYS A 1 97 ? 3.666 -0.998 -14.449 1.00 85.62 97 CYS A CA 1
ATOM 712 C C . CYS A 1 97 ? 3.518 -1.147 -12.932 1.00 85.62 97 CYS A C 1
ATOM 714 O O . CYS A 1 97 ? 3.100 -2.207 -12.473 1.00 85.62 97 CYS A O 1
ATOM 716 N N . ALA A 1 98 ? 3.792 -0.095 -12.154 1.00 90.69 98 ALA A N 1
ATOM 717 C CA . ALA A 1 98 ? 3.594 -0.107 -10.706 1.00 90.69 98 ALA A CA 1
ATOM 718 C C . ALA A 1 98 ? 2.118 -0.332 -10.330 1.00 90.69 98 ALA A C 1
ATOM 720 O O . ALA A 1 98 ? 1.821 -1.213 -9.523 1.00 90.69 98 ALA A O 1
ATOM 721 N N . VAL A 1 99 ? 1.184 0.401 -10.950 1.00 91.25 99 VAL A N 1
ATOM 722 C CA . VAL A 1 99 ? -0.264 0.205 -10.746 1.00 91.25 99 VAL A CA 1
ATOM 723 C C . VAL A 1 99 ? -0.669 -1.222 -11.111 1.00 91.25 99 VAL A C 1
ATOM 725 O O . VAL A 1 99 ? -1.372 -1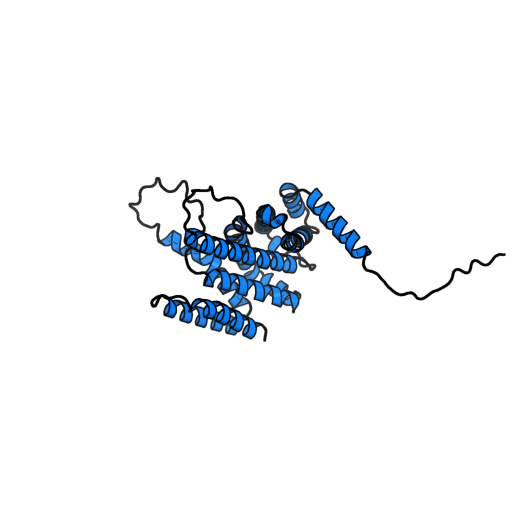.879 -10.346 1.00 91.25 99 VAL A O 1
ATOM 728 N N . ALA A 1 100 ? -0.216 -1.731 -12.259 1.00 88.25 100 ALA A N 1
ATOM 729 C CA . ALA A 1 100 ? -0.505 -3.096 -12.683 1.00 88.25 100 ALA A CA 1
ATOM 730 C C . ALA A 1 100 ? 0.041 -4.124 -11.680 1.00 88.25 100 ALA A C 1
ATOM 732 O O . ALA A 1 100 ? -0.685 -5.038 -11.295 1.00 88.25 100 ALA A O 1
ATOM 733 N N . ALA A 1 101 ? 1.273 -3.946 -11.201 1.00 91.44 101 ALA A N 1
ATOM 734 C CA . ALA A 1 101 ? 1.895 -4.811 -10.206 1.00 91.44 101 ALA A CA 1
ATOM 735 C C . ALA A 1 101 ? 1.091 -4.856 -8.898 1.00 91.44 101 ALA A C 1
ATOM 737 O O . ALA A 1 101 ? 0.749 -5.943 -8.430 1.00 91.44 101 ALA A O 1
ATOM 738 N N . PHE A 1 102 ? 0.702 -3.703 -8.345 1.00 95.50 102 PHE A N 1
ATOM 739 C CA . PHE A 1 102 ? -0.140 -3.675 -7.146 1.00 95.50 102 PHE A CA 1
ATOM 740 C C . PHE A 1 102 ? -1.528 -4.281 -7.385 1.00 95.50 102 PHE A C 1
ATOM 742 O O . PHE A 1 102 ? -1.997 -5.067 -6.561 1.00 95.50 102 PHE A O 1
ATOM 749 N N . ARG A 1 103 ? -2.148 -4.039 -8.547 1.00 93.25 103 ARG A N 1
ATOM 750 C CA . ARG A 1 103 ? -3.420 -4.678 -8.928 1.00 93.25 103 ARG A CA 1
ATOM 751 C C . ARG A 1 103 ? -3.335 -6.194 -8.973 1.00 93.25 103 ARG A C 1
ATOM 753 O O . ARG A 1 103 ? -4.295 -6.869 -8.609 1.00 93.25 103 ARG A O 1
ATOM 760 N N . ILE A 1 104 ? -2.219 -6.756 -9.434 1.00 89.88 104 ILE A N 1
ATOM 761 C CA . ILE A 1 104 ? -2.009 -8.211 -9.422 1.00 89.88 104 ILE A CA 1
ATOM 762 C C . ILE A 1 104 ? -2.047 -8.726 -7.984 1.00 89.88 104 ILE A C 1
ATOM 764 O O . ILE A 1 104 ? -2.734 -9.711 -7.714 1.00 89.88 104 ILE A O 1
ATOM 768 N N . LEU A 1 105 ? -1.356 -8.045 -7.066 1.00 93.62 105 LEU A N 1
ATOM 769 C CA . LEU A 1 105 ? -1.327 -8.415 -5.652 1.00 93.62 105 LEU A CA 1
ATOM 770 C C . LEU A 1 105 ? -2.713 -8.286 -5.003 1.00 93.62 105 LEU A C 1
ATOM 772 O O . LEU A 1 105 ? -3.134 -9.201 -4.301 1.00 93.62 105 LEU A O 1
ATOM 776 N N . ASN A 1 106 ? -3.465 -7.223 -5.300 1.00 94.75 106 ASN A N 1
ATOM 777 C CA . ASN A 1 106 ? -4.837 -7.051 -4.811 1.00 94.75 106 ASN A CA 1
ATOM 778 C C . ASN A 1 106 ? -5.793 -8.119 -5.351 1.00 94.75 106 ASN A C 1
ATOM 780 O O . ASN A 1 106 ? -6.543 -8.729 -4.592 1.00 94.75 106 ASN A O 1
ATOM 784 N N . ASN A 1 107 ? -5.732 -8.426 -6.648 1.00 91.31 107 ASN A N 1
ATOM 785 C CA . ASN A 1 107 ? -6.540 -9.500 -7.235 1.00 91.31 107 ASN A CA 1
ATOM 786 C C . ASN A 1 107 ? -6.183 -10.872 -6.650 1.00 91.31 107 ASN A C 1
ATOM 788 O O . ASN A 1 107 ? -7.054 -11.731 -6.479 1.00 91.31 107 ASN A O 1
ATOM 792 N N . LEU A 1 108 ? -4.906 -11.084 -6.323 1.00 89.38 108 LEU A N 1
ATOM 793 C CA . LEU A 1 108 ? -4.476 -12.274 -5.611 1.00 89.38 108 LEU A CA 1
ATOM 794 C C . LEU A 1 108 ? -5.049 -12.307 -4.190 1.00 89.38 108 LEU A C 1
ATOM 796 O O . LEU A 1 108 ? -5.513 -13.364 -3.780 1.00 89.38 108 LEU A O 1
ATOM 800 N N . ALA A 1 109 ? -5.092 -11.175 -3.481 1.00 90.69 109 ALA A N 1
ATOM 801 C CA . ALA A 1 109 ? -5.713 -11.070 -2.159 1.00 90.69 109 ALA A CA 1
ATOM 802 C C . ALA A 1 109 ? -7.187 -11.497 -2.181 1.00 90.69 109 ALA A C 1
ATOM 804 O O . ALA A 1 109 ? -7.635 -12.243 -1.315 1.00 90.69 109 ALA A O 1
ATOM 805 N N . VAL A 1 110 ? -7.928 -11.060 -3.203 1.00 91.38 110 VAL A N 1
ATOM 806 C CA . VAL A 1 110 ? -9.339 -11.424 -3.404 1.00 91.38 110 VAL A CA 1
ATOM 807 C C . VAL A 1 110 ? -9.502 -12.920 -3.690 1.00 91.38 110 VAL A C 1
ATOM 809 O O . VAL A 1 110 ? -10.491 -13.521 -3.280 1.00 91.38 110 VAL A O 1
ATOM 812 N N . THR A 1 111 ? -8.545 -13.526 -4.397 1.00 90.50 111 THR A N 1
ATOM 813 C CA . THR A 1 111 ? -8.624 -14.935 -4.813 1.00 90.50 111 THR A CA 1
ATOM 814 C C . THR A 1 111 ? -8.164 -15.896 -3.714 1.00 90.50 111 THR A C 1
ATOM 816 O O . THR A 1 111 ? -8.825 -16.897 -3.454 1.00 90.50 111 THR A O 1
ATOM 819 N N . ASP A 1 112 ? -7.021 -15.612 -3.089 1.00 89.19 112 ASP A N 1
ATOM 820 C CA . ASP A 1 112 ? -6.407 -16.417 -2.032 1.00 89.19 112 ASP A CA 1
ATOM 821 C C . ASP A 1 112 ? -5.603 -15.513 -1.082 1.00 89.19 112 ASP A C 1
ATOM 823 O O . ASP A 1 112 ? -4.375 -15.372 -1.163 1.00 89.19 112 ASP A O 1
ATOM 827 N N . LEU A 1 113 ? -6.332 -14.886 -0.158 1.00 89.25 113 LEU A N 1
ATOM 828 C CA . LEU A 1 113 ? -5.776 -13.986 0.848 1.00 89.25 113 LEU A CA 1
ATOM 829 C C . LEU A 1 113 ? -4.699 -14.663 1.704 1.00 89.25 113 LEU A C 1
ATOM 831 O O . LEU A 1 113 ? -3.653 -14.075 1.976 1.00 89.25 113 LEU A O 1
ATOM 835 N N . SER A 1 114 ? -4.931 -15.912 2.115 1.00 89.00 114 SER A N 1
ATOM 836 C CA . SER A 1 114 ? -4.009 -16.653 2.977 1.00 89.00 114 SER A CA 1
ATOM 837 C C . SER A 1 114 ? -2.697 -16.982 2.271 1.00 89.00 114 SER A C 1
ATOM 839 O O . SER A 1 114 ? -1.642 -17.024 2.905 1.00 89.00 114 SER A O 1
ATOM 841 N N . PHE A 1 115 ? -2.725 -17.247 0.967 1.00 88.88 115 PHE A N 1
ATOM 842 C CA . PHE A 1 115 ? -1.513 -17.419 0.176 1.00 88.88 115 PHE A CA 1
ATOM 843 C C . PHE A 1 115 ? -0.734 -16.112 0.019 1.00 88.88 115 PHE A C 1
ATOM 845 O O . PHE A 1 115 ? 0.474 -16.108 0.268 1.00 88.88 115 PHE A O 1
ATOM 852 N N . LEU A 1 116 ? -1.404 -15.004 -0.316 1.00 90.06 116 LEU A N 1
ATOM 853 C CA . LEU A 1 116 ? -0.766 -13.687 -0.394 1.00 90.06 116 LEU A CA 1
ATOM 854 C C . LEU A 1 116 ? -0.099 -13.314 0.938 1.00 90.06 116 LEU A C 1
ATOM 856 O O . LEU A 1 116 ? 1.090 -12.995 0.961 1.00 90.06 116 LEU A O 1
ATOM 860 N N . GLN A 1 117 ? -0.839 -13.424 2.046 1.00 88.94 117 GLN A N 1
ATOM 861 C CA . GLN A 1 117 ? -0.351 -13.099 3.386 1.00 88.94 117 GLN A CA 1
ATOM 862 C C . GLN A 1 117 ? 0.850 -13.958 3.789 1.00 88.94 117 GLN A C 1
ATOM 864 O O . GLN A 1 117 ? 1.831 -13.425 4.298 1.00 88.94 117 GLN A O 1
ATOM 869 N N . ARG A 1 118 ? 0.834 -15.271 3.514 1.00 87.12 118 ARG A N 1
ATOM 870 C CA . ARG A 1 118 ? 1.996 -16.145 3.768 1.00 87.12 118 ARG A CA 1
ATOM 871 C C . ARG A 1 118 ? 3.204 -15.785 2.908 1.00 87.12 118 ARG A C 1
ATOM 873 O O . ARG A 1 118 ? 4.334 -15.917 3.367 1.00 87.12 118 ARG A O 1
ATOM 880 N N . THR A 1 119 ? 2.975 -15.353 1.671 1.00 88.44 119 THR A N 1
ATOM 881 C CA . THR A 1 119 ? 4.050 -15.066 0.715 1.00 88.44 119 THR A CA 1
ATOM 882 C C . THR A 1 119 ? 4.729 -13.739 1.040 1.00 88.44 119 THR A C 1
ATOM 884 O O . THR A 1 119 ? 5.946 -13.701 1.231 1.00 88.44 119 THR A O 1
ATOM 887 N N . LEU A 1 120 ? 3.949 -12.661 1.164 1.00 88.06 120 LEU A N 1
ATOM 888 C CA . LEU A 1 120 ? 4.458 -11.323 1.482 1.00 88.06 120 LEU A CA 1
ATOM 889 C C . LEU A 1 120 ? 4.781 -11.141 2.968 1.00 88.06 120 LEU A C 1
ATOM 891 O O . LEU A 1 120 ? 5.607 -10.305 3.307 1.00 88.06 120 LEU A O 1
ATOM 895 N N . GLY A 1 121 ? 4.165 -11.924 3.853 1.00 85.00 121 GLY A N 1
ATOM 896 C CA . GLY A 1 121 ? 4.479 -11.961 5.284 1.00 85.00 121 GLY A CA 1
ATOM 897 C C . GLY A 1 121 ? 5.645 -12.884 5.645 1.00 85.00 121 GLY A C 1
ATOM 898 O O . GLY A 1 121 ? 5.999 -12.979 6.817 1.00 85.00 121 GLY A O 1
ATOM 899 N N . SER A 1 122 ? 6.245 -13.581 4.674 1.00 85.69 122 SER A N 1
ATOM 900 C CA . SER A 1 122 ? 7.477 -14.335 4.917 1.00 85.69 122 SER A CA 1
ATOM 901 C C . SER A 1 122 ? 8.627 -13.380 5.247 1.00 85.69 122 SER A C 1
ATOM 903 O O . SER A 1 122 ? 8.722 -12.310 4.660 1.00 85.69 122 SER A O 1
ATOM 905 N N . ILE A 1 123 ? 9.530 -13.769 6.152 1.00 82.12 123 ILE A N 1
ATOM 906 C CA . ILE A 1 123 ? 10.615 -12.899 6.658 1.00 82.12 123 ILE A CA 1
ATOM 907 C C . ILE A 1 123 ? 11.410 -12.226 5.525 1.00 82.12 123 ILE A C 1
ATOM 909 O O . ILE A 1 123 ? 11.773 -11.057 5.636 1.00 82.12 123 ILE A O 1
ATOM 913 N N . VAL A 1 124 ? 11.665 -12.962 4.438 1.00 81.12 124 VAL A N 1
ATOM 914 C CA . VAL A 1 124 ? 12.443 -12.483 3.287 1.00 81.12 124 VAL A CA 1
ATOM 915 C C . VAL A 1 124 ? 11.661 -11.426 2.506 1.00 81.12 124 VAL A C 1
ATOM 917 O O . VAL A 1 124 ? 12.122 -10.295 2.375 1.00 81.12 124 VAL A O 1
ATOM 920 N N . SER A 1 125 ? 10.456 -11.766 2.043 1.00 84.56 125 SER A N 1
ATOM 921 C CA . SER A 1 125 ? 9.645 -10.871 1.209 1.00 84.56 125 SER A CA 1
ATOM 922 C C . SER A 1 125 ? 9.091 -9.682 1.988 1.00 84.56 125 SER A C 1
ATOM 924 O O . SER A 1 125 ? 8.854 -8.621 1.421 1.00 84.56 125 SER A O 1
ATOM 926 N N . GLN A 1 126 ? 8.876 -9.847 3.291 1.00 86.12 126 GLN A N 1
ATOM 927 C CA . GLN A 1 126 ? 8.256 -8.837 4.133 1.00 86.12 126 GLN A CA 1
ATOM 928 C C . GLN A 1 126 ? 9.147 -7.607 4.286 1.00 86.12 126 GLN A C 1
ATOM 930 O O . GLN A 1 126 ? 8.656 -6.488 4.165 1.00 86.12 126 GLN A O 1
ATOM 935 N N . ALA A 1 127 ? 10.443 -7.793 4.547 1.00 85.94 127 ALA A N 1
ATOM 936 C CA . ALA A 1 127 ? 11.364 -6.670 4.695 1.00 85.94 127 ALA A CA 1
ATOM 937 C C . ALA A 1 127 ? 11.416 -5.834 3.408 1.00 85.94 127 ALA A C 1
ATOM 939 O O . ALA A 1 127 ? 11.259 -4.614 3.451 1.00 85.94 127 ALA A O 1
ATOM 940 N N . GLU A 1 128 ? 11.556 -6.505 2.265 1.00 88.44 128 GLU A N 1
ATOM 941 C CA . GLU A 1 128 ? 11.571 -5.876 0.946 1.00 88.44 128 GLU A CA 1
ATOM 942 C C . GLU A 1 128 ? 10.249 -5.159 0.646 1.00 88.44 128 GLU A C 1
ATOM 944 O O . GLU A 1 128 ? 10.244 -3.967 0.339 1.00 88.44 128 GLU A O 1
ATOM 949 N N . PHE A 1 129 ? 9.114 -5.830 0.852 1.00 91.31 129 PHE A N 1
ATOM 950 C CA . PHE A 1 129 ? 7.797 -5.233 0.656 1.00 91.31 129 PHE A CA 1
ATOM 951 C C . PHE A 1 129 ? 7.554 -4.021 1.566 1.00 91.31 129 PHE A C 1
ATOM 953 O O . PHE A 1 129 ? 7.031 -3.009 1.105 1.00 91.31 129 PHE A O 1
ATOM 960 N N . CYS A 1 130 ? 7.973 -4.067 2.835 1.00 90.06 130 CYS A N 1
ATOM 961 C CA . CYS A 1 130 ? 7.905 -2.913 3.733 1.00 90.06 130 CYS A CA 1
ATOM 962 C C . CYS A 1 130 ? 8.705 -1.723 3.185 1.00 90.06 130 CYS A C 1
ATOM 964 O O . CYS A 1 130 ? 8.225 -0.590 3.245 1.00 90.06 130 CYS A O 1
ATOM 966 N N . HIS A 1 131 ? 9.906 -1.957 2.647 1.00 90.06 131 HIS A N 1
ATOM 967 C CA . HIS A 1 131 ? 10.713 -0.899 2.039 1.00 90.06 131 HIS A CA 1
ATOM 968 C C . HIS A 1 131 ? 10.037 -0.306 0.802 1.00 90.06 131 HIS A C 1
ATOM 970 O O . HIS A 1 131 ? 9.958 0.920 0.697 1.00 90.06 131 HIS A O 1
ATOM 976 N N . ILE A 1 132 ? 9.488 -1.148 -0.078 1.00 92.56 132 ILE A N 1
ATOM 977 C CA . ILE A 1 132 ? 8.699 -0.710 -1.238 1.00 92.56 132 ILE A CA 1
ATOM 978 C C . ILE A 1 132 ? 7.517 0.146 -0.772 1.00 92.56 132 ILE A C 1
ATOM 980 O O . ILE A 1 132 ? 7.380 1.283 -1.211 1.00 92.56 132 ILE A O 1
ATOM 984 N N . ALA A 1 133 ? 6.694 -0.355 0.153 1.00 93.94 133 ALA A N 1
ATOM 985 C CA . ALA A 1 133 ? 5.501 0.339 0.635 1.00 93.94 133 ALA A CA 1
ATOM 986 C C . ALA A 1 133 ? 5.838 1.701 1.263 1.00 93.94 133 ALA A C 1
ATOM 988 O O . ALA A 1 133 ? 5.213 2.712 0.944 1.00 93.94 133 ALA A O 1
ATOM 989 N N . LEU A 1 134 ? 6.869 1.756 2.112 1.00 92.81 134 LEU A N 1
ATOM 990 C CA . LEU A 1 134 ? 7.353 3.006 2.697 1.00 92.81 134 LEU A CA 1
ATOM 991 C C . LEU A 1 134 ? 7.845 3.985 1.629 1.00 92.81 134 LEU A C 1
ATOM 993 O O . LEU A 1 134 ? 7.584 5.183 1.731 1.00 92.81 134 LEU A O 1
ATOM 997 N N . LYS A 1 135 ? 8.564 3.498 0.614 1.00 91.81 135 LYS A N 1
ATOM 998 C CA . LYS A 1 135 ? 9.073 4.337 -0.471 1.00 91.81 135 LYS A CA 1
ATOM 999 C C . LYS A 1 135 ? 7.936 4.878 -1.332 1.00 91.81 135 LYS A C 1
ATOM 1001 O O . LYS A 1 135 ? 7.925 6.073 -1.604 1.00 91.81 135 LYS A O 1
ATOM 1006 N N . VAL A 1 136 ? 6.956 4.045 -1.677 1.00 93.25 136 VAL A N 1
ATOM 1007 C CA . VAL A 1 136 ? 5.738 4.453 -2.391 1.00 93.25 136 VAL A CA 1
ATOM 1008 C C . VAL A 1 136 ? 4.996 5.535 -1.616 1.00 93.25 136 VAL A C 1
ATOM 1010 O O . VAL A 1 136 ? 4.712 6.585 -2.177 1.00 93.25 136 VAL A O 1
ATOM 1013 N N . LEU A 1 137 ? 4.734 5.343 -0.320 1.00 93.38 137 LEU A N 1
ATOM 1014 C CA . LEU A 1 137 ? 4.036 6.355 0.480 1.00 93.38 137 LEU A CA 1
ATOM 1015 C C . LEU A 1 137 ? 4.824 7.670 0.567 1.00 93.38 137 LEU A C 1
ATOM 1017 O O . LEU A 1 137 ? 4.232 8.740 0.483 1.00 93.38 137 LEU A O 1
ATOM 1021 N N . LYS A 1 138 ? 6.156 7.616 0.675 1.00 91.06 138 LYS A N 1
ATOM 1022 C CA . LYS A 1 138 ? 7.003 8.822 0.685 1.00 91.06 138 LYS A CA 1
ATOM 1023 C C . LYS A 1 138 ? 7.032 9.548 -0.660 1.00 91.06 138 LYS A C 1
ATOM 1025 O O . LYS A 1 138 ? 7.067 10.772 -0.676 1.00 91.06 138 LYS A O 1
ATOM 1030 N N . VAL A 1 139 ? 7.081 8.806 -1.766 1.00 88.56 139 VAL A N 1
ATOM 1031 C CA . VAL A 1 139 ? 7.261 9.365 -3.115 1.00 88.56 139 VAL A CA 1
ATOM 1032 C C . VAL A 1 139 ? 5.927 9.753 -3.740 1.00 88.56 139 VAL A C 1
ATOM 1034 O O . VAL A 1 139 ? 5.810 10.846 -4.273 1.00 88.56 139 VAL A O 1
ATOM 1037 N N . CYS A 1 140 ? 4.930 8.876 -3.679 1.00 91.00 140 CYS A N 1
ATOM 1038 C CA . CYS A 1 140 ? 3.630 9.050 -4.322 1.00 91.00 140 CYS A CA 1
ATOM 1039 C C . CYS A 1 140 ? 2.606 9.716 -3.392 1.00 91.00 140 CYS A C 1
ATOM 1041 O O . CYS A 1 140 ? 1.742 10.443 -3.873 1.00 91.00 140 CYS A O 1
ATOM 1043 N N . GLY A 1 141 ? 2.711 9.506 -2.073 1.00 91.19 141 GLY A N 1
ATOM 1044 C CA . GLY A 1 141 ? 1.747 9.997 -1.080 1.00 91.19 141 GLY A CA 1
ATOM 1045 C C . GLY A 1 141 ? 1.484 11.505 -1.139 1.00 91.19 141 GLY A C 1
ATOM 1046 O O . GLY A 1 141 ? 0.321 11.881 -1.254 1.00 91.19 141 GLY A O 1
ATOM 1047 N N . PRO A 1 142 ? 2.510 12.381 -1.158 1.00 88.69 142 PRO A N 1
ATOM 1048 C CA . PRO A 1 142 ? 2.303 13.831 -1.252 1.00 88.69 142 PRO A CA 1
ATOM 1049 C C . PRO A 1 142 ? 1.554 14.288 -2.514 1.00 88.69 142 PRO A C 1
ATOM 1051 O O . PRO A 1 142 ? 0.949 15.357 -2.514 1.00 88.69 142 PRO A O 1
ATOM 1054 N N . TYR A 1 143 ? 1.583 13.484 -3.582 1.00 85.38 143 TYR A N 1
ATOM 1055 C CA . TYR A 1 143 ? 0.912 13.765 -4.856 1.00 85.38 143 TYR A CA 1
ATOM 1056 C C . TYR A 1 143 ? -0.456 13.090 -4.971 1.00 85.38 143 TYR A C 1
ATOM 1058 O O . TYR A 1 143 ? -1.190 13.360 -5.922 1.00 85.38 143 TYR A O 1
ATOM 1066 N N . ALA A 1 144 ? -0.814 12.223 -4.020 1.00 82.62 144 ALA A N 1
ATOM 1067 C CA . ALA A 1 144 ? -2.089 11.532 -4.021 1.00 82.62 144 ALA A CA 1
ATOM 1068 C C . ALA A 1 144 ? -3.212 12.550 -3.794 1.00 82.62 144 ALA A C 1
ATOM 1070 O O . ALA A 1 144 ? -3.365 13.111 -2.712 1.00 82.62 144 ALA A O 1
ATOM 1071 N N . THR A 1 145 ? -3.996 12.802 -4.840 1.00 69.69 145 THR A N 1
ATOM 1072 C CA . THR A 1 145 ? -5.049 13.829 -4.920 1.00 69.69 145 THR A CA 1
ATOM 1073 C C . THR A 1 145 ? -4.590 15.269 -4.648 1.00 69.69 145 THR A C 1
ATOM 1075 O O . THR A 1 145 ? -5.344 16.066 -4.094 1.00 69.69 145 THR A O 1
ATOM 1078 N N . ALA A 1 146 ? -3.380 15.656 -5.055 1.00 64.62 146 ALA A N 1
ATOM 1079 C CA . ALA A 1 146 ? -2.988 17.065 -5.038 1.00 64.62 146 ALA A CA 1
ATOM 1080 C C . ALA A 1 146 ? -3.913 17.894 -5.956 1.00 64.62 146 ALA A C 1
ATOM 1082 O O . ALA A 1 146 ? -3.829 17.810 -7.173 1.00 64.62 146 ALA A O 1
ATOM 1083 N N . THR A 1 147 ? -4.813 18.695 -5.379 1.00 54.19 147 THR A N 1
ATOM 1084 C CA . THR A 1 147 ? -5.603 19.696 -6.119 1.00 54.19 147 THR A CA 1
ATOM 1085 C C . THR A 1 147 ? -5.108 21.123 -5.903 1.00 54.19 147 THR A C 1
ATOM 1087 O O . THR A 1 147 ? -5.618 22.025 -6.558 1.00 54.19 147 THR A O 1
ATOM 1090 N N . HIS A 1 148 ? -4.157 21.375 -4.989 1.00 49.91 148 HIS A N 1
ATOM 1091 C CA . HIS A 1 148 ? -3.913 22.756 -4.554 1.00 49.91 148 HIS A CA 1
ATOM 1092 C C . HIS A 1 148 ? -2.570 23.030 -3.850 1.00 49.91 148 HIS A C 1
ATOM 1094 O O . HIS A 1 148 ? -2.568 23.616 -2.776 1.00 49.91 148 HIS A O 1
ATOM 1100 N N . ILE A 1 149 ? -1.412 22.657 -4.408 1.00 49.34 149 ILE A N 1
ATOM 1101 C CA . ILE A 1 149 ? -0.128 23.267 -3.984 1.00 49.34 149 ILE A CA 1
ATOM 1102 C C . ILE A 1 149 ? 0.819 23.389 -5.180 1.00 49.34 149 ILE A C 1
ATOM 1104 O O . ILE A 1 149 ? 1.890 22.794 -5.222 1.00 49.34 149 ILE A O 1
ATOM 1108 N N . TRP A 1 150 ? 0.423 24.166 -6.176 1.00 51.72 150 TRP A N 1
ATOM 1109 C CA . TRP A 1 150 ? 1.396 24.803 -7.050 1.00 51.72 150 TRP A CA 1
ATOM 1110 C C . TRP A 1 150 ? 0.983 26.262 -7.086 1.00 51.72 150 TRP A C 1
ATOM 1112 O O . TRP A 1 150 ? -0.142 26.563 -7.479 1.00 51.72 150 TRP A O 1
ATOM 1122 N N . GLU A 1 151 ? 1.838 27.139 -6.558 1.00 47.84 151 GLU A N 1
ATOM 1123 C CA . GLU A 1 151 ? 1.670 28.579 -6.728 1.00 47.84 151 GLU A CA 1
ATOM 1124 C C . GLU A 1 151 ? 1.370 28.842 -8.205 1.00 47.84 151 GLU A C 1
ATOM 1126 O O . GLU A 1 151 ? 2.019 28.273 -9.088 1.00 47.84 151 GLU A O 1
ATOM 1131 N N . GLU A 1 152 ? 0.321 29.624 -8.457 1.00 48.88 152 GLU A N 1
ATOM 1132 C CA . GLU A 1 152 ? -0.062 30.084 -9.785 1.00 48.88 152 GLU A CA 1
ATOM 1133 C C . GLU A 1 152 ? 1.048 30.984 -10.344 1.00 48.88 152 GLU A C 1
ATOM 1135 O O . GLU A 1 152 ? 0.908 32.202 -10.437 1.00 48.88 152 GLU A O 1
ATOM 1140 N N . ASP A 1 153 ? 2.164 30.394 -10.757 1.00 51.47 153 ASP A N 1
ATOM 1141 C CA . ASP A 1 153 ? 3.039 31.025 -11.725 1.00 51.47 153 ASP A CA 1
ATOM 1142 C C . ASP A 1 153 ? 2.242 31.037 -13.032 1.00 51.47 153 ASP A C 1
ATOM 1144 O O . ASP A 1 153 ? 2.158 30.042 -13.761 1.00 51.47 153 ASP A O 1
ATOM 1148 N N . GLY A 1 154 ? 1.546 32.158 -13.249 1.00 51.91 154 GLY A N 1
ATOM 1149 C CA . GLY A 1 154 ? 0.546 32.421 -14.287 1.00 51.91 154 GLY A CA 1
ATOM 1150 C C . GLY A 1 154 ? 1.067 32.376 -15.728 1.00 51.91 154 GLY A C 1
ATOM 1151 O O . GLY A 1 154 ? 0.873 33.319 -16.491 1.00 51.91 154 GLY A O 1
ATOM 1152 N N . GLY A 1 155 ? 1.715 31.279 -16.117 1.00 56.66 155 GLY A N 1
ATOM 1153 C CA . GLY A 1 155 ? 2.302 31.065 -17.439 1.00 56.66 155 GLY A CA 1
ATOM 1154 C C . GLY A 1 155 ? 2.465 29.598 -17.852 1.00 56.66 155 GLY A C 1
ATOM 1155 O O . GLY A 1 155 ? 3.131 29.328 -18.850 1.00 56.66 155 GLY A O 1
ATOM 1156 N N . SER A 1 156 ? 1.884 28.637 -17.127 1.00 59.41 156 SER A N 1
ATOM 1157 C CA . SER A 1 156 ? 2.014 27.211 -17.468 1.00 59.41 156 SER A CA 1
ATOM 1158 C C . SER A 1 156 ? 1.295 26.880 -18.785 1.00 59.41 156 SER A C 1
ATOM 1160 O O . SER A 1 156 ? 0.082 27.050 -18.905 1.00 59.41 156 SER A O 1
ATOM 1162 N N . SER A 1 157 ? 2.038 26.394 -19.786 1.00 66.19 157 SER A N 1
ATOM 1163 C CA . SER A 1 157 ? 1.476 25.926 -21.063 1.00 66.19 157 SER A CA 1
ATOM 1164 C C . SER A 1 157 ? 0.464 24.786 -20.838 1.00 66.19 157 SER A C 1
ATOM 1166 O O . SER A 1 157 ? 0.740 23.885 -20.040 1.00 66.19 157 SER A O 1
ATOM 1168 N N . PRO A 1 158 ? -0.672 24.749 -21.565 1.00 66.69 158 PRO A N 1
ATOM 1169 C CA . PRO A 1 158 ? -1.718 23.729 -21.398 1.00 66.69 158 PRO A CA 1
ATOM 1170 C C . PRO A 1 158 ? -1.237 22.282 -21.607 1.00 66.69 158 PRO A C 1
ATOM 1172 O O . PRO A 1 158 ? -1.876 21.346 -21.129 1.00 66.69 158 PRO A O 1
ATOM 1175 N N . ILE A 1 159 ? -0.112 22.082 -22.300 1.00 65.50 159 ILE A N 1
ATOM 1176 C CA . ILE A 1 159 ? 0.499 20.760 -22.502 1.00 65.50 159 ILE A CA 1
ATOM 1177 C C . ILE A 1 159 ? 1.101 20.233 -21.190 1.00 65.50 159 ILE A C 1
ATOM 1179 O O . ILE A 1 159 ? 0.819 19.100 -20.804 1.00 65.50 159 ILE A O 1
ATOM 1183 N N . HIS A 1 160 ? 1.831 21.074 -20.452 1.00 67.62 160 HIS A N 1
ATOM 1184 C CA . HIS A 1 160 ? 2.441 20.688 -19.176 1.00 67.62 160 HIS A CA 1
ATOM 1185 C C . HIS A 1 160 ? 1.399 20.425 -18.088 1.00 67.62 160 HIS A C 1
ATOM 1187 O O . HIS A 1 160 ? 1.573 19.531 -17.265 1.00 67.62 160 HIS A O 1
ATOM 1193 N N . GLU A 1 161 ? 0.279 21.145 -18.123 1.00 69.19 161 GLU A N 1
ATOM 1194 C CA . GLU A 1 161 ? -0.837 20.914 -17.206 1.00 69.19 161 GLU A CA 1
ATOM 1195 C C . GLU A 1 161 ? -1.493 19.539 -17.431 1.00 69.19 161 GLU A C 1
ATOM 1197 O O . GLU A 1 161 ? -1.843 18.840 -16.480 1.00 69.19 161 GLU A O 1
ATOM 1202 N N . ARG A 1 162 ? -1.624 19.100 -18.691 1.00 70.31 162 ARG A N 1
ATOM 1203 C CA . ARG A 1 162 ? -2.176 17.775 -19.012 1.00 70.31 162 ARG A CA 1
ATOM 1204 C C . ARG A 1 162 ? -1.253 16.646 -18.558 1.00 70.31 162 ARG A C 1
ATOM 1206 O O . ARG A 1 162 ? -1.734 15.657 -18.006 1.00 70.31 162 ARG A O 1
ATOM 1213 N N . GLU A 1 163 ? 0.047 16.785 -18.793 1.00 69.00 163 GLU A N 1
ATOM 1214 C CA . GLU A 1 163 ? 1.050 15.813 -18.346 1.00 69.00 163 GLU A CA 1
ATOM 1215 C C . GLU A 1 163 ? 1.111 15.740 -16.819 1.00 69.00 163 GLU A C 1
ATOM 1217 O O . GLU A 1 163 ? 1.091 14.645 -16.260 1.00 69.00 163 GLU A O 1
ATOM 1222 N N . ARG A 1 164 ? 1.064 16.892 -16.137 1.00 68.50 164 ARG A N 1
ATOM 1223 C CA . ARG A 1 164 ? 1.023 16.969 -14.671 1.00 68.50 164 ARG A CA 1
ATOM 1224 C C . ARG A 1 164 ? -0.172 16.209 -14.098 1.00 68.50 164 ARG A C 1
ATOM 1226 O O . ARG A 1 164 ? 0.019 15.351 -13.238 1.00 68.50 164 ARG A O 1
ATOM 1233 N N . ARG A 1 165 ? -1.379 16.441 -14.626 1.00 73.81 165 ARG A N 1
ATOM 1234 C CA . ARG A 1 165 ? -2.586 15.719 -14.184 1.00 73.81 165 ARG A CA 1
ATOM 1235 C C . ARG A 1 165 ? -2.488 14.218 -14.426 1.00 73.81 165 ARG A C 1
ATOM 1237 O O . ARG A 1 165 ? -2.912 13.440 -13.577 1.00 73.81 165 ARG A O 1
ATOM 1244 N N . LYS A 1 166 ? -1.915 13.791 -15.561 1.00 77.06 166 LYS A N 1
ATOM 1245 C CA . LYS A 1 166 ? -1.692 12.361 -15.843 1.00 77.06 166 LYS A CA 1
ATOM 1246 C C . LYS A 1 166 ? -0.807 11.740 -14.758 1.00 77.06 166 LYS A C 1
ATOM 1248 O O . LYS A 1 166 ? -1.163 10.691 -14.225 1.00 77.06 166 LYS A O 1
ATOM 1253 N N . THR A 1 167 ? 0.284 12.408 -14.386 1.00 74.19 167 THR A N 1
ATOM 1254 C CA . THR A 1 167 ? 1.189 11.951 -13.323 1.00 74.19 167 THR A CA 1
ATOM 1255 C C . THR A 1 167 ? 0.498 11.912 -11.960 1.00 74.19 167 THR A C 1
ATOM 1257 O O . THR A 1 167 ? 0.582 10.898 -11.275 1.00 74.19 167 THR A O 1
ATOM 1260 N N . GLU A 1 168 ? -0.243 12.952 -11.572 1.00 79.44 168 GLU A N 1
ATOM 1261 C CA . GLU A 1 168 ? -0.986 12.994 -10.299 1.00 79.44 168 GLU A CA 1
ATOM 1262 C C . GLU A 1 168 ? -2.040 11.879 -10.204 1.00 79.44 168 GLU A C 1
ATOM 1264 O O . GLU A 1 168 ? -2.125 11.183 -9.187 1.00 79.44 168 GLU A O 1
ATOM 1269 N N . CYS A 1 169 ? -2.797 11.636 -11.281 1.00 81.94 169 CYS A N 1
ATOM 1270 C CA . CYS A 1 169 ? -3.745 10.524 -11.352 1.00 81.94 169 CYS A CA 1
ATOM 1271 C C . CYS A 1 169 ? -3.045 9.167 -11.201 1.00 81.94 169 CYS A C 1
ATOM 1273 O O . CYS A 1 169 ? -3.551 8.288 -10.506 1.00 81.94 169 CYS A O 1
ATOM 1275 N N . GLN A 1 170 ? -1.878 8.992 -11.822 1.00 85.62 170 GLN A N 1
ATOM 1276 C CA . GLN A 1 1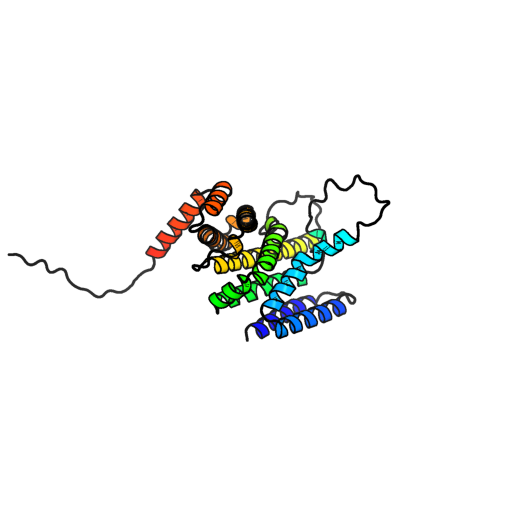70 ? -1.107 7.756 -11.711 1.00 85.62 170 GLN A CA 1
ATOM 1277 C C . GLN A 1 170 ? -0.531 7.556 -10.303 1.00 85.62 170 GLN A C 1
ATOM 1279 O O . GLN A 1 170 ? -0.634 6.457 -9.768 1.00 85.62 170 GLN A O 1
ATOM 1284 N N . MET A 1 171 ? 0.017 8.600 -9.672 1.00 89.00 171 MET A N 1
ATOM 1285 C CA . MET A 1 171 ? 0.513 8.525 -8.291 1.00 89.00 171 MET A CA 1
ATOM 1286 C C . MET A 1 171 ? -0.613 8.190 -7.315 1.00 89.00 171 MET A C 1
ATOM 1288 O O . MET A 1 171 ? -0.441 7.333 -6.452 1.00 89.00 171 MET A O 1
ATOM 1292 N N . THR A 1 172 ? -1.780 8.812 -7.501 1.00 91.25 172 THR A N 1
ATOM 1293 C CA . THR A 1 172 ? -2.983 8.505 -6.717 1.00 91.25 172 THR A CA 1
ATOM 1294 C C . THR A 1 172 ? -3.377 7.040 -6.884 1.00 91.25 172 THR A C 1
ATOM 1296 O O . THR A 1 172 ? -3.547 6.351 -5.887 1.00 91.25 172 THR A O 1
ATOM 1299 N N . ALA A 1 173 ? -3.410 6.523 -8.117 1.00 92.19 173 ALA A N 1
ATOM 1300 C CA . ALA A 1 173 ? -3.734 5.121 -8.371 1.00 92.19 173 ALA A CA 1
ATOM 1301 C C . ALA A 1 173 ? -2.738 4.147 -7.715 1.00 92.19 173 ALA A C 1
ATOM 1303 O O . ALA A 1 173 ? -3.148 3.113 -7.199 1.00 92.19 173 ALA A O 1
ATOM 1304 N N . ILE A 1 174 ? -1.438 4.463 -7.698 1.00 94.56 174 ILE A N 1
ATOM 1305 C CA . ILE A 1 174 ? -0.438 3.637 -7.001 1.00 94.56 174 ILE A CA 1
ATOM 1306 C C . ILE A 1 174 ? -0.730 3.603 -5.494 1.00 94.56 174 ILE A C 1
ATOM 1308 O O . ILE A 1 174 ? -0.676 2.535 -4.883 1.00 94.56 174 ILE A O 1
ATOM 1312 N N . VAL A 1 175 ? -1.039 4.758 -4.896 1.00 95.69 175 VAL A N 1
ATOM 1313 C CA . VAL A 1 175 ? -1.358 4.858 -3.465 1.00 95.69 175 VAL A CA 1
ATOM 1314 C C . VAL A 1 175 ? -2.659 4.125 -3.143 1.00 95.69 175 VAL A C 1
ATOM 1316 O O . VAL A 1 175 ? -2.661 3.338 -2.202 1.00 95.69 175 VAL A O 1
ATOM 1319 N N . ASP A 1 176 ? -3.714 4.298 -3.943 1.00 95.00 176 ASP A N 1
ATOM 1320 C CA . ASP A 1 176 ? -5.000 3.609 -3.770 1.00 95.00 176 ASP A CA 1
ATOM 1321 C C . ASP A 1 176 ? -4.805 2.083 -3.723 1.00 95.00 176 ASP A C 1
ATOM 1323 O O . ASP A 1 176 ? -5.258 1.406 -2.795 1.00 95.00 176 ASP A O 1
ATOM 1327 N N . GLU A 1 177 ? -4.067 1.536 -4.696 1.00 96.38 177 GLU A N 1
ATOM 1328 C CA . GLU A 1 177 ? -3.806 0.098 -4.781 1.00 96.38 177 GLU A CA 1
ATOM 1329 C C . GLU A 1 177 ? -2.932 -0.394 -3.618 1.00 96.38 177 GLU A C 1
ATOM 1331 O O . GLU A 1 177 ? -3.186 -1.469 -3.070 1.00 96.38 177 GLU A O 1
ATOM 1336 N N . LEU A 1 178 ? -1.935 0.388 -3.188 1.00 96.56 178 LEU A N 1
ATOM 1337 C CA . LEU A 1 178 ? -1.127 0.046 -2.017 1.00 96.56 178 LEU A CA 1
ATOM 1338 C C . LEU A 1 178 ? -1.962 0.059 -0.729 1.00 96.56 178 LEU A C 1
ATOM 1340 O O . LEU A 1 178 ? -1.844 -0.865 0.071 1.00 96.56 178 LEU A O 1
ATOM 1344 N N . VAL A 1 179 ? -2.799 1.075 -0.506 1.00 95.81 179 VAL A N 1
ATOM 1345 C CA . VAL A 1 179 ? -3.630 1.189 0.707 1.00 95.81 179 VAL A CA 1
ATOM 1346 C C . VAL A 1 179 ? -4.610 0.020 0.802 1.00 95.81 179 VAL A C 1
ATOM 1348 O O . VAL A 1 179 ? -4.777 -0.550 1.884 1.00 95.81 179 VAL A O 1
ATOM 1351 N N . LEU A 1 180 ? -5.205 -0.386 -0.324 1.00 95.31 180 LEU A N 1
ATOM 1352 C CA . LEU A 1 180 ? -6.051 -1.576 -0.393 1.00 95.31 180 LEU A CA 1
ATOM 1353 C C . LEU A 1 180 ? -5.265 -2.851 -0.049 1.00 95.31 180 LEU A C 1
ATOM 1355 O O . LEU A 1 180 ? -5.712 -3.655 0.774 1.00 95.31 180 LEU A O 1
ATOM 1359 N N . LEU A 1 181 ? -4.067 -3.006 -0.620 1.00 94.75 181 LEU A N 1
ATOM 1360 C CA . LEU A 1 181 ? -3.198 -4.154 -0.364 1.00 94.75 181 LEU A CA 1
ATOM 1361 C C . LEU A 1 181 ? -2.802 -4.244 1.112 1.00 94.75 181 LEU A C 1
ATOM 1363 O O . LEU A 1 181 ? -2.841 -5.324 1.700 1.00 94.75 181 LEU A O 1
ATOM 1367 N N . LEU A 1 182 ? -2.452 -3.112 1.728 1.00 93.25 182 LEU A N 1
ATOM 1368 C CA . LEU A 1 182 ? -2.144 -3.037 3.155 1.00 93.25 182 LEU A CA 1
ATOM 1369 C C . LEU A 1 182 ? -3.346 -3.437 4.012 1.00 93.25 182 LEU A C 1
ATOM 1371 O O . LEU A 1 182 ? -3.169 -4.194 4.963 1.00 93.25 182 LEU A O 1
ATOM 1375 N N . GLY A 1 183 ? -4.558 -3.019 3.635 1.00 92.38 183 GLY A N 1
ATOM 1376 C CA . GLY A 1 183 ? -5.796 -3.468 4.271 1.00 92.38 183 GLY A CA 1
ATOM 1377 C C . GLY A 1 183 ? -5.931 -4.990 4.238 1.00 92.38 183 GLY A C 1
ATOM 1378 O O . GLY A 1 183 ? -6.057 -5.627 5.287 1.00 92.38 183 GLY A O 1
ATOM 1379 N N . TYR A 1 184 ? -5.801 -5.606 3.059 1.00 91.56 184 TYR A N 1
ATOM 1380 C CA . TYR A 1 184 ? -5.822 -7.067 2.931 1.00 91.56 184 TYR A CA 1
ATOM 1381 C C . TYR A 1 184 ? -4.766 -7.743 3.804 1.00 91.56 184 TYR A C 1
ATOM 1383 O O . TYR A 1 184 ? -5.067 -8.706 4.514 1.00 91.56 184 TYR A O 1
ATOM 1391 N N . MET A 1 185 ? -3.548 -7.210 3.828 1.00 89.19 185 MET A N 1
ATOM 1392 C CA . MET A 1 185 ? -2.462 -7.747 4.643 1.00 89.19 185 MET A CA 1
ATOM 1393 C C . MET A 1 185 ? -2.699 -7.638 6.161 1.00 89.19 185 MET A C 1
ATOM 1395 O O . MET A 1 185 ? -1.970 -8.275 6.921 1.00 89.19 185 MET A O 1
ATOM 1399 N N . SER A 1 186 ? -3.711 -6.890 6.614 1.00 87.06 186 SER A N 1
ATOM 1400 C CA . SER A 1 186 ? -4.009 -6.670 8.037 1.00 87.06 186 SER A CA 1
ATOM 1401 C C . SER A 1 186 ? -5.301 -7.333 8.549 1.00 87.06 186 SER A C 1
ATOM 1403 O O . SER A 1 186 ? -5.480 -7.439 9.755 1.00 87.06 186 SER A O 1
ATOM 1405 N N . THR A 1 187 ? -6.190 -7.819 7.676 1.00 84.12 187 THR A N 1
ATOM 1406 C CA . THR A 1 187 ? -7.564 -8.273 8.032 1.00 84.12 187 THR A CA 1
ATOM 1407 C C . THR A 1 187 ? -7.705 -9.591 8.808 1.00 84.12 187 THR A C 1
ATOM 1409 O O . THR A 1 187 ? -8.773 -9.853 9.357 1.00 84.12 187 THR A O 1
ATOM 1412 N N . VAL A 1 188 ? -6.684 -10.446 8.874 1.00 66.25 188 VAL A N 1
ATOM 1413 C CA . VAL A 1 188 ? -6.767 -11.778 9.517 1.00 66.25 188 VAL A CA 1
ATOM 1414 C C . VAL A 1 188 ? -5.721 -11.862 10.621 1.00 66.25 188 VAL A C 1
ATOM 1416 O O . VAL A 1 188 ? -4.669 -11.270 10.409 1.00 66.25 188 VAL A O 1
ATOM 1419 N N . ASN A 1 189 ? -6.007 -12.604 11.718 1.00 56.34 189 ASN A N 1
ATOM 1420 C CA . ASN A 1 189 ? -5.175 -13.021 12.886 1.00 56.34 189 ASN A CA 1
ATOM 1421 C C . ASN A 1 189 ? -3.719 -13.449 12.558 1.00 56.34 189 ASN A C 1
ATOM 1423 O O . ASN A 1 189 ? -3.219 -14.504 12.944 1.00 56.34 189 ASN A O 1
ATOM 1427 N N . SER A 1 190 ? -3.024 -12.600 11.837 1.00 52.56 190 SER A N 1
ATOM 1428 C CA . SER A 1 190 ? -1.634 -12.631 11.462 1.00 52.56 190 SER A CA 1
ATOM 1429 C C . SER A 1 190 ? -1.076 -11.593 12.403 1.00 52.56 190 SER A C 1
ATOM 1431 O O . SER A 1 190 ? -1.396 -10.422 12.249 1.00 52.56 190 SER A O 1
ATOM 1433 N N . SER A 1 191 ? -0.342 -12.003 13.430 1.00 51.72 191 SER A N 1
ATOM 1434 C CA . SER A 1 191 ? 0.491 -11.100 14.225 1.00 51.72 191 SER A CA 1
ATOM 1435 C C . SER A 1 191 ? 1.198 -10.143 13.267 1.00 51.72 191 SER A C 1
ATOM 1437 O O . SER A 1 191 ? 2.098 -10.588 12.563 1.00 51.72 191 SER A O 1
ATOM 1439 N N . SER A 1 192 ? 0.689 -8.914 13.139 1.00 55.50 192 SER A N 1
ATOM 1440 C CA . SER A 1 192 ? 0.710 -8.098 11.921 1.00 55.50 192 SER A CA 1
ATOM 1441 C C . SER A 1 192 ? 2.101 -8.014 11.313 1.00 55.50 192 SER A C 1
ATOM 1443 O O . SER A 1 192 ? 2.822 -7.096 11.648 1.00 55.50 192 SER A O 1
ATOM 1445 N N . PHE A 1 193 ? 2.522 -8.958 10.463 1.00 62.03 193 PHE A N 1
ATOM 1446 C CA . PHE A 1 193 ? 3.953 -9.156 10.195 1.00 62.03 193 PHE A CA 1
ATOM 1447 C C . PHE A 1 193 ? 4.588 -7.871 9.652 1.00 62.03 193 PHE A C 1
ATOM 1449 O O . PHE A 1 193 ? 5.511 -7.345 10.272 1.00 62.03 193 PHE A O 1
ATOM 1456 N N . ILE A 1 194 ? 3.979 -7.272 8.619 1.00 64.88 194 ILE A N 1
ATOM 1457 C CA . ILE A 1 194 ? 4.384 -5.989 8.007 1.00 64.88 194 ILE A CA 1
ATOM 1458 C C . ILE A 1 194 ? 4.479 -4.839 9.025 1.00 64.88 194 ILE A C 1
ATOM 1460 O O . ILE A 1 194 ? 5.407 -4.035 8.956 1.00 64.88 194 ILE A O 1
ATOM 1464 N N . PHE A 1 195 ? 3.562 -4.780 9.993 1.00 65.75 195 PHE A N 1
ATOM 1465 C CA . PHE A 1 195 ? 3.496 -3.719 11.007 1.00 65.75 195 PHE A CA 1
ATOM 1466 C C . PHE A 1 195 ? 4.119 -4.119 12.360 1.00 65.75 195 PHE A C 1
ATOM 1468 O O . PHE A 1 195 ? 4.185 -3.306 13.277 1.00 65.75 195 PHE A O 1
ATOM 1475 N N . GLY A 1 196 ? 4.594 -5.359 12.489 1.00 60.28 196 GLY A N 1
ATOM 1476 C CA . GLY A 1 196 ? 5.080 -5.978 13.723 1.00 60.28 196 GLY A CA 1
ATOM 1477 C C . GLY A 1 196 ? 6.549 -5.670 13.992 1.00 60.28 196 GLY A C 1
ATOM 1478 O O . GLY A 1 196 ? 7.007 -5.740 15.129 1.00 60.28 196 GLY A O 1
ATOM 1479 N N . GLY A 1 197 ? 7.286 -5.241 12.963 1.00 62.88 197 GLY A N 1
ATOM 1480 C CA . GLY A 1 197 ? 8.537 -4.519 13.149 1.00 62.88 197 GLY A CA 1
ATOM 1481 C C . GLY A 1 197 ? 8.233 -3.091 13.600 1.00 62.88 197 GLY A C 1
ATOM 1482 O O . GLY A 1 197 ? 7.947 -2.244 12.755 1.00 62.88 197 GLY A O 1
ATOM 1483 N N . TRP A 1 198 ? 8.320 -2.829 14.911 1.00 53.38 198 TRP A N 1
ATOM 1484 C CA . TRP A 1 198 ? 7.957 -1.563 15.583 1.00 53.38 198 TRP A CA 1
ATOM 1485 C C . TRP A 1 198 ? 8.259 -0.300 14.758 1.00 53.38 198 TRP A C 1
ATOM 1487 O O . TRP A 1 198 ? 7.416 0.581 14.615 1.00 53.38 198 TRP A O 1
ATOM 1497 N N . LYS A 1 199 ? 9.459 -0.200 14.170 1.00 67.31 199 LYS A N 1
ATOM 1498 C CA . LYS A 1 199 ? 9.890 0.997 13.424 1.00 67.31 199 LYS A CA 1
ATOM 1499 C C . LYS A 1 199 ? 9.158 1.195 12.094 1.00 67.31 199 LYS A C 1
ATOM 1501 O O . LYS A 1 199 ? 8.807 2.325 11.752 1.00 67.31 199 LYS A O 1
ATOM 1506 N N . ASN A 1 200 ? 8.926 0.117 11.349 1.00 79.62 200 ASN A N 1
ATOM 1507 C CA . ASN A 1 200 ? 8.289 0.199 10.036 1.00 79.62 200 ASN A CA 1
ATOM 1508 C C . ASN A 1 200 ? 6.785 0.421 10.189 1.00 79.62 200 ASN A C 1
ATOM 1510 O O . ASN A 1 200 ? 6.238 1.279 9.503 1.00 79.62 200 ASN A O 1
ATOM 1514 N N . GLY A 1 201 ? 6.151 -0.265 11.147 1.00 84.31 201 GLY A N 1
ATOM 1515 C CA . GLY A 1 201 ? 4.721 -0.119 11.410 1.00 84.31 201 GLY A CA 1
ATOM 1516 C C . GLY A 1 201 ? 4.332 1.308 11.803 1.00 84.31 201 GLY A C 1
ATOM 1517 O O . GLY A 1 201 ? 3.446 1.894 11.185 1.00 84.31 201 GLY A O 1
ATOM 1518 N N . VAL A 1 202 ? 5.060 1.910 12.752 1.00 88.94 202 VAL A N 1
ATOM 1519 C CA . VAL A 1 202 ? 4.846 3.308 13.173 1.00 88.94 202 VAL A CA 1
ATOM 1520 C C . VAL A 1 202 ? 5.021 4.273 12.001 1.00 88.94 202 VAL A C 1
ATOM 1522 O O . VAL A 1 202 ? 4.189 5.152 11.789 1.00 88.94 202 VAL A O 1
ATOM 1525 N N . THR A 1 203 ? 6.084 4.104 11.211 1.00 90.62 203 THR A N 1
ATOM 1526 C CA . THR A 1 203 ? 6.355 4.989 10.069 1.00 90.62 203 THR A CA 1
ATOM 1527 C C . THR A 1 203 ? 5.275 4.865 8.993 1.00 90.62 203 THR A C 1
ATOM 1529 O O . THR A 1 203 ? 4.850 5.878 8.447 1.00 90.62 203 THR A O 1
ATOM 1532 N N . MET A 1 204 ? 4.802 3.649 8.701 1.00 90.81 204 MET A N 1
ATOM 1533 C CA . ME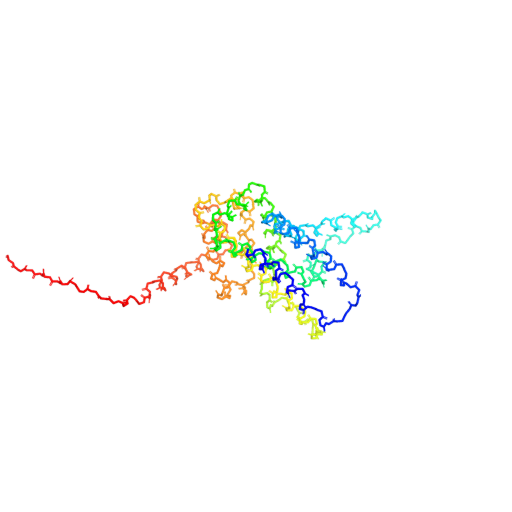T A 1 204 ? 3.713 3.433 7.746 1.00 90.81 204 MET A CA 1
ATOM 1534 C C . MET A 1 204 ? 2.421 4.104 8.212 1.00 90.81 204 MET A C 1
ATOM 1536 O O . MET A 1 204 ? 1.808 4.805 7.415 1.00 90.81 204 MET A O 1
ATOM 1540 N N . ILE A 1 205 ? 2.038 3.961 9.487 1.00 91.81 205 ILE A N 1
ATOM 1541 C CA . ILE A 1 205 ? 0.852 4.640 10.034 1.00 91.81 205 ILE A CA 1
ATOM 1542 C C . ILE A 1 205 ? 0.981 6.158 9.926 1.00 91.81 205 ILE A C 1
ATOM 1544 O O . ILE A 1 205 ? 0.051 6.802 9.446 1.00 91.81 205 ILE A O 1
ATOM 1548 N N . LYS A 1 206 ? 2.134 6.730 10.298 1.00 91.62 206 LYS A N 1
ATOM 1549 C CA . LYS A 1 206 ? 2.372 8.173 10.153 1.00 91.62 206 LYS A CA 1
ATOM 1550 C C . LYS A 1 206 ? 2.216 8.615 8.700 1.00 91.62 206 LYS A C 1
ATOM 1552 O O . LYS A 1 206 ? 1.486 9.552 8.427 1.00 91.62 206 LYS A O 1
ATOM 1557 N N . LEU A 1 207 ? 2.834 7.912 7.751 1.00 93.56 207 LEU A N 1
ATOM 1558 C CA . LEU A 1 207 ? 2.741 8.273 6.332 1.00 93.56 207 LEU A CA 1
ATOM 1559 C C . LEU A 1 207 ? 1.326 8.120 5.760 1.00 93.56 207 LEU A C 1
ATOM 1561 O O . LEU A 1 207 ? 0.906 8.967 4.981 1.00 93.56 207 LEU A O 1
ATOM 1565 N N . LEU A 1 208 ? 0.587 7.080 6.153 1.00 94.31 208 LEU A N 1
ATOM 1566 C CA . LEU A 1 208 ? -0.820 6.913 5.773 1.00 94.31 208 LEU A CA 1
ATOM 1567 C C . LEU A 1 208 ? -1.700 8.027 6.354 1.00 94.31 208 LEU A C 1
ATOM 1569 O O . LEU A 1 208 ? -2.631 8.480 5.695 1.00 94.31 208 LEU A O 1
ATOM 1573 N N . SER A 1 209 ? -1.384 8.481 7.566 1.00 92.50 209 SER A N 1
ATOM 1574 C CA . SER A 1 209 ? -2.095 9.568 8.249 1.00 92.50 209 SER A CA 1
ATOM 1575 C C . SER A 1 209 ? -1.750 10.952 7.693 1.00 92.50 209 SER A C 1
ATOM 1577 O O . SER A 1 209 ? -2.561 11.868 7.778 1.00 92.50 209 SER A O 1
ATOM 1579 N N . LEU A 1 210 ? -0.570 11.093 7.082 1.00 91.81 210 LEU A N 1
ATOM 1580 C CA . LEU A 1 210 ? -0.087 12.312 6.426 1.00 91.81 210 LEU A CA 1
ATOM 1581 C C . LEU A 1 210 ? -0.481 12.411 4.944 1.00 91.81 210 LEU A C 1
ATOM 1583 O O . LEU A 1 210 ? -0.017 13.322 4.253 1.00 91.81 210 LEU A O 1
ATOM 1587 N N . LEU A 1 211 ? -1.306 11.491 4.429 1.00 92.56 211 LEU A N 1
ATOM 1588 C CA . LEU A 1 211 ? -1.847 11.625 3.077 1.00 92.56 211 LEU A CA 1
ATOM 1589 C C . LEU A 1 211 ? -2.624 12.952 2.943 1.00 92.56 211 LEU A C 1
ATOM 1591 O O . LEU A 1 211 ? -3.235 13.405 3.916 1.00 92.56 211 LEU A O 1
ATOM 1595 N N . PRO A 1 212 ? -2.621 13.591 1.757 1.00 90.50 212 PRO A N 1
ATOM 1596 C CA . PRO A 1 212 ? -3.268 14.885 1.564 1.00 90.50 212 PRO A CA 1
ATOM 1597 C C . PRO A 1 212 ? -4.737 14.895 2.002 1.00 90.50 212 PRO A C 1
ATOM 1599 O O . PRO A 1 212 ? -5.458 13.910 1.850 1.00 90.50 212 PRO A O 1
ATOM 1602 N N . ILE A 1 213 ? -5.218 16.036 2.506 1.00 87.62 213 ILE A N 1
ATOM 1603 C CA . ILE A 1 213 ? -6.607 16.172 2.987 1.00 87.62 213 ILE A CA 1
ATOM 1604 C C . ILE A 1 213 ? -7.613 15.821 1.883 1.00 87.62 213 ILE A C 1
ATOM 1606 O O . ILE A 1 213 ? -8.622 15.173 2.145 1.00 87.62 213 ILE A O 1
ATOM 1610 N N . SER A 1 214 ? -7.322 16.196 0.640 1.00 87.75 214 SER A N 1
ATOM 1611 C CA . SER A 1 214 ? -8.102 15.837 -0.548 1.00 87.75 214 SER A CA 1
ATOM 1612 C C . SER A 1 214 ? -8.276 14.326 -0.727 1.00 87.75 214 SER A C 1
ATOM 1614 O O . SER A 1 214 ? -9.331 13.892 -1.192 1.00 87.75 214 SER A O 1
ATOM 1616 N N . TYR A 1 215 ? -7.304 13.529 -0.281 1.00 90.50 215 TYR A N 1
ATOM 1617 C CA . TYR A 1 215 ? -7.362 12.072 -0.325 1.00 90.50 215 TYR A CA 1
ATOM 1618 C C . TYR A 1 215 ? -8.332 11.574 0.744 1.00 90.50 215 TYR A C 1
ATOM 1620 O O . TYR A 1 215 ? -9.211 10.765 0.472 1.00 90.50 215 TYR A O 1
ATOM 1628 N N . MET A 1 216 ? -8.227 12.115 1.960 1.00 86.00 216 MET A N 1
ATOM 1629 C CA . MET A 1 216 ? -9.075 11.722 3.090 1.00 86.00 216 MET A CA 1
ATOM 1630 C C . MET A 1 216 ? -10.534 12.183 2.970 1.00 86.00 216 MET A C 1
ATOM 1632 O O . MET A 1 216 ? -11.429 11.562 3.547 1.00 86.00 216 MET A O 1
ATOM 1636 N N . VAL A 1 217 ? -10.790 13.273 2.244 1.00 86.44 217 VAL A N 1
ATOM 1637 C CA . VAL A 1 217 ? -12.141 13.812 2.024 1.00 86.44 217 VAL A CA 1
ATOM 1638 C C . VAL A 1 217 ? -12.887 13.045 0.932 1.00 86.44 217 VAL A C 1
ATOM 1640 O O . VAL A 1 217 ? -14.116 12.962 0.981 1.00 86.44 217 VAL A O 1
ATOM 1643 N N . SER A 1 218 ? -12.176 12.475 -0.042 1.00 88.81 218 SER A N 1
ATOM 1644 C CA . SER A 1 218 ? -12.815 11.743 -1.130 1.00 88.81 218 SER A CA 1
ATOM 1645 C C . SER A 1 218 ? -13.483 10.457 -0.616 1.00 88.81 218 SER A C 1
ATOM 1647 O O . SER A 1 218 ? -12.835 9.663 0.072 1.00 88.81 218 SER A O 1
ATOM 1649 N N . PRO A 1 219 ? -14.770 10.213 -0.935 1.00 86.81 219 PRO A N 1
ATOM 1650 C CA . PRO A 1 219 ? -15.534 9.111 -0.351 1.00 86.81 219 PRO A CA 1
ATOM 1651 C C . PRO A 1 219 ? -14.929 7.741 -0.673 1.00 86.81 219 PRO A C 1
ATOM 1653 O O . PRO A 1 219 ? -14.812 6.908 0.218 1.00 86.81 219 PRO A O 1
ATOM 1656 N N . LEU A 1 220 ? -14.467 7.539 -1.911 1.00 88.50 220 LEU A N 1
ATOM 1657 C CA . LEU A 1 220 ? -13.897 6.264 -2.358 1.00 88.50 220 LEU A CA 1
ATOM 1658 C C . LEU A 1 220 ? -12.590 5.932 -1.625 1.00 88.50 220 LEU A C 1
ATOM 1660 O O . LEU A 1 220 ? -12.415 4.825 -1.128 1.00 88.50 220 LEU A O 1
ATOM 1664 N N . GLN A 1 221 ? -11.683 6.903 -1.512 1.00 91.38 221 GLN A N 1
ATOM 1665 C CA . GLN A 1 221 ? -10.422 6.740 -0.791 1.00 91.38 221 GLN A CA 1
ATOM 1666 C C . GLN A 1 221 ? -10.657 6.538 0.705 1.00 91.38 221 GLN A C 1
ATOM 1668 O O . GLN A 1 221 ? -10.021 5.683 1.324 1.00 91.38 221 GLN A O 1
ATOM 1673 N N . ARG A 1 222 ? -11.597 7.288 1.290 1.00 90.62 222 ARG A N 1
ATOM 1674 C CA . ARG A 1 222 ? -11.962 7.179 2.705 1.00 90.62 222 ARG A CA 1
ATOM 1675 C C . ARG A 1 222 ? -12.512 5.795 3.053 1.00 90.62 222 ARG A C 1
ATOM 1677 O O . ARG A 1 222 ? -12.174 5.268 4.112 1.00 90.62 222 ARG A O 1
ATOM 1684 N N . GLU A 1 223 ? -13.322 5.211 2.171 1.00 91.06 223 GLU A N 1
ATOM 1685 C CA . GLU A 1 223 ? -13.893 3.866 2.327 1.00 91.06 223 GLU A CA 1
ATOM 1686 C C . GLU A 1 223 ? -12.844 2.752 2.344 1.00 91.06 223 GLU A C 1
ATOM 1688 O O . GLU A 1 223 ? -13.126 1.673 2.856 1.00 91.06 223 GLU A O 1
ATOM 1693 N N . VAL A 1 224 ? -11.632 3.008 1.849 1.00 92.44 224 VAL A N 1
ATOM 1694 C CA . VAL A 1 224 ? -10.522 2.048 1.905 1.00 92.44 224 VAL A CA 1
ATOM 1695 C C . VAL A 1 224 ? -9.536 2.413 3.016 1.00 92.44 224 VAL A C 1
ATOM 1697 O O . VAL A 1 224 ? -9.167 1.564 3.824 1.00 92.44 224 VAL A O 1
ATOM 1700 N N . LEU A 1 225 ? -9.134 3.684 3.108 1.00 94.25 225 LEU A N 1
ATOM 1701 C CA . LEU A 1 225 ? -8.119 4.149 4.053 1.00 94.25 225 LEU A CA 1
ATOM 1702 C C . LEU A 1 225 ? -8.546 3.967 5.512 1.00 94.25 225 LEU A C 1
ATOM 1704 O O . LEU A 1 225 ? -7.761 3.452 6.308 1.00 94.25 225 LEU A O 1
ATOM 1708 N N . LEU A 1 226 ? -9.767 4.377 5.880 1.00 93.38 226 LEU A N 1
ATOM 1709 C CA . LEU A 1 226 ? -10.187 4.335 7.284 1.00 93.38 226 LEU A CA 1
ATOM 1710 C C . LEU A 1 226 ? -10.332 2.898 7.805 1.00 93.38 226 LEU A C 1
ATOM 1712 O O . LEU A 1 226 ? -9.765 2.620 8.864 1.00 93.38 226 LEU A O 1
ATOM 1716 N N . PRO A 1 227 ? -10.982 1.956 7.090 1.00 92.44 227 PRO A N 1
ATOM 1717 C CA . PRO A 1 227 ? -10.953 0.549 7.484 1.00 92.44 227 PRO A CA 1
ATOM 1718 C C . PRO A 1 227 ? -9.541 -0.013 7.591 1.00 92.44 227 PRO A C 1
ATOM 1720 O O . PRO A 1 227 ? -9.249 -0.703 8.564 1.00 92.44 227 PRO A O 1
ATOM 1723 N N . THR A 1 228 ? -8.650 0.314 6.649 1.00 92.50 228 THR A N 1
ATOM 1724 C CA . THR A 1 228 ? -7.250 -0.125 6.711 1.00 92.50 228 THR A CA 1
ATOM 1725 C C . THR A 1 228 ? -6.578 0.358 7.996 1.00 92.50 228 THR A C 1
ATOM 1727 O O . THR A 1 228 ? -5.993 -0.449 8.711 1.00 92.50 228 THR A O 1
ATOM 1730 N N . LEU A 1 229 ? -6.708 1.638 8.354 1.00 92.25 229 LEU A N 1
ATOM 1731 C CA . LEU A 1 229 ? -6.125 2.186 9.585 1.00 92.25 229 LEU A CA 1
ATOM 1732 C C . LEU A 1 229 ? -6.708 1.543 10.851 1.00 92.25 229 LEU A C 1
ATOM 1734 O O . LEU A 1 229 ? -5.957 1.207 11.769 1.00 92.25 229 LEU A O 1
ATOM 1738 N N . ILE A 1 230 ? -8.026 1.321 10.889 1.00 90.62 230 ILE A N 1
ATOM 1739 C CA . ILE A 1 230 ? -8.701 0.649 12.010 1.00 90.62 230 ILE A CA 1
ATOM 1740 C C . ILE A 1 230 ? -8.164 -0.773 12.176 1.00 90.62 230 ILE A C 1
ATOM 1742 O O . ILE A 1 230 ? -7.807 -1.177 13.278 1.00 90.62 230 ILE A O 1
ATOM 1746 N N . VAL A 1 231 ? -8.077 -1.532 11.085 1.00 88.31 231 VAL A N 1
ATOM 1747 C CA . VAL A 1 231 ? -7.638 -2.930 11.119 1.00 88.31 231 VAL A CA 1
ATOM 1748 C C . VAL A 1 231 ? -6.153 -3.038 11.477 1.00 88.31 231 VAL A C 1
ATOM 1750 O O . VAL A 1 231 ? -5.789 -3.887 12.284 1.00 88.31 231 VAL A O 1
ATOM 1753 N N . VAL A 1 232 ? -5.289 -2.169 10.943 1.00 87.12 232 VAL A N 1
ATOM 1754 C CA . VAL A 1 232 ? -3.844 -2.176 11.251 1.00 87.12 232 VAL A CA 1
ATOM 1755 C C . VAL A 1 232 ? -3.573 -1.881 12.730 1.00 87.12 232 VAL A C 1
ATOM 1757 O O . VAL A 1 232 ? -2.650 -2.448 13.317 1.00 87.12 232 VAL A O 1
ATOM 1760 N N . THR A 1 233 ? -4.361 -0.988 13.330 1.00 88.06 233 THR A N 1
ATOM 1761 C CA . THR A 1 233 ? -4.215 -0.592 14.740 1.00 88.06 233 THR A CA 1
ATOM 1762 C C . THR A 1 233 ? -5.014 -1.468 15.704 1.00 88.06 233 THR A C 1
ATOM 1764 O O . THR A 1 233 ? -4.841 -1.373 16.922 1.00 88.06 233 THR A O 1
ATOM 1767 N N . TYR A 1 234 ? -5.854 -2.366 15.186 1.00 86.44 234 TYR A N 1
ATOM 1768 C CA . TYR A 1 234 ? -6.648 -3.268 16.004 1.00 86.44 234 TYR A CA 1
ATOM 1769 C C . TYR A 1 234 ? -5.745 -4.158 16.863 1.00 86.44 234 TYR A C 1
ATOM 1771 O O . TYR A 1 234 ? -4.847 -4.836 16.368 1.00 86.44 234 TYR A O 1
ATOM 1779 N N . ASN A 1 235 ? -5.998 -4.164 18.174 1.00 83.12 235 ASN A N 1
ATOM 1780 C CA . ASN A 1 235 ? -5.227 -4.927 19.160 1.00 83.12 235 ASN A CA 1
ATOM 1781 C C . ASN A 1 235 ? -3.721 -4.568 19.224 1.00 83.12 235 ASN A C 1
ATOM 1783 O O . ASN A 1 235 ? -2.921 -5.348 19.740 1.00 83.12 235 ASN A O 1
ATOM 1787 N N . ASN A 1 236 ? -3.325 -3.386 18.734 1.00 85.56 236 ASN A N 1
ATOM 1788 C CA . ASN A 1 236 ? -1.971 -2.849 18.863 1.00 85.56 236 ASN A CA 1
ATOM 1789 C C . ASN A 1 236 ? -2.026 -1.433 19.454 1.00 85.56 236 ASN A C 1
ATOM 1791 O O . ASN A 1 236 ? -2.228 -0.454 18.739 1.00 85.56 236 ASN A O 1
ATOM 1795 N N . ILE A 1 237 ? -1.855 -1.340 20.775 1.00 86.75 237 ILE A N 1
ATOM 1796 C CA . ILE A 1 237 ? -1.992 -0.082 21.526 1.00 86.75 237 ILE A CA 1
ATOM 1797 C C . ILE A 1 237 ? -0.946 0.951 21.085 1.00 86.75 237 ILE A C 1
ATOM 1799 O O . ILE A 1 237 ? -1.276 2.128 20.991 1.00 86.75 237 ILE A O 1
ATOM 1803 N N . ASP A 1 238 ? 0.275 0.522 20.755 1.00 87.25 238 ASP A N 1
ATOM 1804 C CA . ASP A 1 238 ? 1.347 1.428 20.330 1.00 87.25 238 ASP A CA 1
ATOM 1805 C C . ASP A 1 238 ? 1.021 2.082 18.979 1.00 87.25 238 ASP A C 1
ATOM 1807 O O . ASP A 1 238 ? 1.133 3.298 18.817 1.00 87.25 238 ASP A O 1
ATOM 1811 N N . LEU A 1 239 ? 0.565 1.290 18.000 1.00 88.50 239 LEU A N 1
ATOM 1812 C CA . LEU A 1 239 ? 0.142 1.819 16.700 1.00 88.50 239 LEU A CA 1
ATOM 1813 C C . LEU A 1 239 ? -1.146 2.635 16.809 1.00 88.50 239 LEU A C 1
ATOM 1815 O O . LEU A 1 239 ? -1.290 3.631 16.102 1.00 88.50 239 LEU A O 1
ATOM 1819 N N . LEU A 1 240 ? -2.060 2.239 17.698 1.00 89.69 240 LEU A N 1
ATOM 1820 C CA . LEU A 1 240 ? -3.265 3.006 17.989 1.00 89.69 240 LEU A CA 1
ATOM 1821 C C . LEU A 1 240 ? -2.911 4.375 18.575 1.00 89.69 240 LEU A C 1
ATOM 1823 O O . LEU A 1 240 ? -3.454 5.371 18.113 1.00 89.69 240 LEU A O 1
ATOM 1827 N N . GLN A 1 241 ? -1.971 4.447 19.523 1.00 90.56 241 GLN A N 1
ATOM 1828 C CA . GLN A 1 241 ? -1.521 5.716 20.092 1.00 90.56 241 GLN A CA 1
ATOM 1829 C C . GLN A 1 241 ? -0.972 6.640 18.998 1.00 90.56 241 GLN A C 1
ATOM 1831 O O . GLN A 1 241 ? -1.398 7.789 18.897 1.00 90.56 241 GLN A O 1
ATOM 1836 N N . VAL A 1 242 ? -0.099 6.123 18.128 1.00 91.50 242 VAL A N 1
ATOM 1837 C CA . VAL A 1 242 ? 0.423 6.898 16.992 1.00 91.50 242 VAL A CA 1
ATOM 1838 C C . VAL A 1 242 ? -0.712 7.369 16.083 1.00 91.50 242 VAL A C 1
ATOM 1840 O O . VAL A 1 242 ? -0.733 8.529 15.694 1.00 91.50 242 VAL A O 1
ATOM 1843 N N . LEU A 1 243 ? -1.687 6.513 15.770 1.00 91.31 243 LEU A N 1
ATOM 1844 C CA . LEU A 1 243 ? -2.831 6.908 14.948 1.00 91.31 243 LEU A CA 1
ATOM 1845 C C . LEU A 1 243 ? -3.648 8.036 15.597 1.00 91.31 243 LEU A C 1
ATOM 1847 O O . LEU A 1 243 ? -4.036 8.969 14.903 1.00 91.31 243 LEU A O 1
ATOM 1851 N N . THR A 1 244 ? -3.881 7.979 16.912 1.00 90.56 244 THR A N 1
ATOM 1852 C CA . THR A 1 244 ? -4.629 9.025 17.636 1.00 90.56 244 THR A CA 1
ATOM 1853 C C . THR A 1 244 ? -3.891 10.360 17.727 1.00 90.56 244 THR A C 1
ATOM 1855 O O . THR A 1 244 ? -4.529 11.395 17.902 1.00 90.56 244 THR A O 1
ATOM 1858 N N . GLU A 1 245 ? -2.561 10.350 17.613 1.00 91.25 245 GLU A N 1
ATOM 1859 C CA . GLU A 1 245 ? -1.748 11.569 17.551 1.00 91.25 245 GLU A CA 1
ATOM 1860 C C . GLU A 1 245 ? -1.802 12.223 16.160 1.00 91.25 245 GLU A C 1
ATOM 1862 O O . GLU A 1 245 ? -1.706 13.445 16.056 1.00 91.25 245 GLU A O 1
ATOM 1867 N N . GLU A 1 246 ? -1.972 11.430 15.098 1.00 88.56 246 GLU A N 1
ATOM 1868 C CA . GLU A 1 246 ? -1.891 11.900 13.707 1.00 88.56 246 GLU A CA 1
ATOM 1869 C C . GLU A 1 246 ? -3.273 12.162 13.071 1.00 88.56 246 GLU A C 1
ATOM 1871 O O . GLU A 1 246 ? -3.397 13.013 12.190 1.00 88.56 246 GLU A O 1
ATOM 1876 N N . ILE A 1 247 ? -4.332 11.466 13.506 1.00 86.81 247 ILE A N 1
ATOM 1877 C CA . ILE A 1 247 ? -5.703 11.616 12.988 1.00 86.81 247 ILE A CA 1
ATOM 1878 C C . ILE A 1 247 ? -6.689 11.877 14.129 1.00 86.81 247 ILE A C 1
ATOM 1880 O O . ILE A 1 247 ? -6.632 11.265 15.191 1.00 86.81 247 ILE A O 1
ATOM 1884 N N . SER A 1 248 ? -7.668 12.751 13.874 1.00 86.56 248 SER A N 1
ATOM 1885 C CA . SER A 1 248 ? -8.774 12.999 14.802 1.00 86.56 248 SER A CA 1
ATOM 1886 C C . SER A 1 248 ? -9.602 11.734 15.056 1.00 86.56 248 SER A C 1
ATOM 1888 O O . SER A 1 248 ? -10.222 11.190 14.137 1.00 86.56 248 SER A O 1
ATOM 1890 N N . CYS A 1 249 ? -9.696 11.318 16.321 1.00 81.69 249 CYS A N 1
ATOM 1891 C CA . CYS A 1 249 ? -10.554 10.211 16.752 1.00 81.69 249 CYS A CA 1
ATOM 1892 C C . CYS A 1 249 ? -12.030 10.420 16.375 1.00 81.69 249 CYS A C 1
ATOM 1894 O O . CYS A 1 249 ? -12.739 9.446 16.134 1.00 81.69 249 CYS A O 1
ATOM 1896 N N . GLU A 1 250 ? -12.476 11.675 16.262 1.00 87.00 250 GLU A N 1
ATOM 1897 C CA . GLU A 1 250 ? -13.833 12.029 15.832 1.00 87.00 250 GLU A CA 1
ATOM 1898 C C . GLU A 1 250 ? -14.124 11.515 14.413 1.00 87.00 250 GLU A C 1
ATOM 1900 O O . GLU A 1 250 ? -15.196 10.981 14.137 1.00 87.00 250 GLU A O 1
ATOM 1905 N N . LEU A 1 251 ? -13.142 11.612 13.505 1.00 87.12 251 LEU A N 1
ATOM 1906 C CA . LEU A 1 251 ? -13.287 11.162 12.119 1.00 87.12 251 LEU A CA 1
ATOM 1907 C C . LEU A 1 251 ? -13.529 9.649 12.041 1.00 87.12 251 LEU A C 1
ATOM 1909 O O . LEU A 1 251 ? -14.342 9.193 11.229 1.00 87.12 251 LEU A O 1
ATOM 1913 N N . LEU A 1 252 ? -12.815 8.892 12.879 1.00 87.19 252 LEU A N 1
ATOM 1914 C CA . LEU A 1 252 ? -12.935 7.439 12.989 1.00 87.19 252 LEU A CA 1
ATOM 1915 C C . LEU A 1 252 ? -14.250 7.043 13.665 1.00 87.19 252 LEU A C 1
ATOM 1917 O O . LEU A 1 252 ? -14.937 6.157 13.161 1.00 87.19 252 LEU A O 1
ATOM 1921 N N . ALA A 1 253 ? -14.631 7.722 14.750 1.00 88.25 253 ALA A N 1
ATOM 1922 C CA . ALA A 1 253 ? -15.885 7.473 15.458 1.00 88.25 253 ALA A CA 1
ATOM 1923 C C . ALA A 1 253 ? -17.097 7.677 14.537 1.00 88.25 253 ALA A C 1
ATOM 1925 O O . ALA A 1 253 ? -17.880 6.749 14.343 1.00 88.25 253 ALA A O 1
ATOM 1926 N N . VAL A 1 254 ? -17.178 8.830 13.862 1.00 91.25 254 VAL A N 1
ATOM 1927 C CA . VAL A 1 254 ? -18.248 9.135 12.896 1.00 91.25 254 VAL A CA 1
ATOM 1928 C C . VAL A 1 254 ? -18.274 8.122 11.749 1.00 91.25 254 VAL A C 1
ATOM 1930 O O . VAL A 1 254 ? -19.343 7.739 11.274 1.00 91.25 254 VAL A O 1
ATOM 1933 N N . TYR A 1 255 ? -17.108 7.672 11.276 1.00 90.62 255 TYR A N 1
ATOM 1934 C CA . TYR A 1 255 ? -17.043 6.644 10.238 1.00 90.62 255 TYR A CA 1
ATOM 1935 C C . TYR A 1 255 ? -17.644 5.310 10.713 1.00 90.62 255 TYR A C 1
ATOM 1937 O O . TYR A 1 255 ? -18.496 4.745 10.026 1.00 90.62 255 TYR A O 1
ATOM 1945 N N . ILE A 1 256 ? -17.252 4.839 11.901 1.00 90.00 256 ILE A N 1
ATOM 1946 C CA . ILE A 1 256 ? -17.745 3.585 12.488 1.00 90.00 256 ILE A CA 1
ATOM 1947 C C . ILE A 1 256 ? -19.251 3.666 12.765 1.00 90.00 256 ILE A C 1
ATOM 1949 O O . ILE A 1 256 ? -19.984 2.738 12.426 1.00 90.00 256 ILE A O 1
ATOM 1953 N N . GLU A 1 257 ? -19.735 4.771 13.331 1.00 91.19 257 GLU A N 1
ATOM 1954 C CA . GLU A 1 257 ? -21.161 4.974 13.606 1.00 91.19 257 GLU A CA 1
ATOM 1955 C C . GLU A 1 257 ? -22.002 4.916 12.327 1.00 91.19 257 GLU A C 1
ATOM 1957 O O . GLU A 1 257 ? -22.978 4.166 12.260 1.00 91.19 257 GLU A O 1
ATOM 1962 N N . ASN A 1 258 ? -21.587 5.626 11.273 1.00 90.38 258 ASN A N 1
ATOM 1963 C CA . ASN A 1 258 ? -22.265 5.584 9.975 1.00 90.38 258 ASN A CA 1
ATOM 1964 C C . ASN A 1 258 ? -22.256 4.174 9.360 1.00 90.38 258 ASN A C 1
ATOM 1966 O O . ASN A 1 258 ? -23.247 3.742 8.760 1.00 90.38 258 ASN A O 1
ATOM 1970 N N . TYR A 1 259 ? -21.165 3.426 9.535 1.00 88.31 259 TYR A N 1
ATOM 1971 C CA . TYR A 1 259 ? -21.072 2.041 9.075 1.00 88.31 259 TYR A CA 1
ATOM 1972 C C . TYR A 1 259 ? -22.033 1.109 9.835 1.00 88.31 259 TYR A C 1
ATOM 1974 O O . TYR A 1 259 ? -22.718 0.276 9.236 1.00 88.31 259 TYR A O 1
ATOM 1982 N N . ILE A 1 260 ? -22.151 1.272 11.156 1.00 90.88 260 ILE A N 1
ATOM 1983 C CA . ILE A 1 260 ? -23.086 0.501 11.987 1.00 90.88 260 ILE A CA 1
ATOM 1984 C C . ILE A 1 260 ? -24.540 0.816 11.605 1.00 90.88 260 ILE A C 1
ATOM 1986 O O . ILE A 1 260 ? -25.347 -0.104 11.460 1.00 90.88 260 ILE A O 1
ATOM 1990 N N . LEU A 1 261 ? -24.875 2.095 11.407 1.00 90.62 261 LEU A N 1
ATOM 1991 C CA . LEU A 1 261 ? -26.224 2.531 11.033 1.00 90.62 261 LEU A CA 1
ATOM 1992 C C . LEU A 1 261 ? -26.635 2.020 9.646 1.00 90.62 261 LEU A C 1
ATOM 1994 O O . LEU A 1 261 ? -27.734 1.489 9.483 1.00 90.62 261 LEU A O 1
ATOM 1998 N N . SER A 1 262 ? -25.746 2.122 8.654 1.00 87.19 262 SER A N 1
ATOM 1999 C CA . SER A 1 262 ? -26.005 1.604 7.303 1.00 87.19 262 SER A CA 1
ATOM 2000 C C . SER A 1 262 ? -26.188 0.083 7.292 1.00 87.19 262 SER A C 1
ATOM 2002 O O . SER A 1 262 ? -27.124 -0.411 6.660 1.00 87.19 262 SER A O 1
ATOM 2004 N N . SER A 1 263 ? -25.396 -0.654 8.076 1.00 79.31 263 SER A N 1
ATOM 2005 C CA . SER A 1 263 ? -25.513 -2.114 8.217 1.00 79.31 263 SER A CA 1
ATOM 2006 C C . SER A 1 263 ? -26.862 -2.565 8.797 1.00 79.31 263 SER A C 1
ATOM 2008 O O . SER A 1 263 ? -27.358 -3.634 8.447 1.00 79.31 263 SER A O 1
ATOM 2010 N N . GLN A 1 264 ? -27.489 -1.753 9.655 1.00 75.06 264 GLN A N 1
ATOM 2011 C CA . GLN A 1 264 ? -28.806 -2.046 10.242 1.00 75.06 264 GLN A CA 1
ATOM 2012 C C . GLN A 1 264 ? -29.983 -1.708 9.310 1.00 75.06 264 GLN A C 1
ATOM 2014 O O . GLN A 1 264 ? -31.094 -2.183 9.528 1.00 75.06 264 GLN A O 1
ATOM 2019 N N . SER A 1 265 ? -29.754 -0.910 8.262 1.00 60.50 265 SER A N 1
ATOM 2020 C CA . SER A 1 265 ? -30.792 -0.415 7.344 1.00 60.50 265 SER A CA 1
ATOM 2021 C C . SER A 1 265 ? -31.068 -1.305 6.118 1.00 60.50 265 SER A C 1
ATOM 2023 O O . SER A 1 265 ? -31.910 -0.959 5.289 1.00 60.50 265 SER A O 1
ATOM 2025 N N . SER A 1 266 ? -30.402 -2.461 5.992 1.00 42.78 266 SER A N 1
ATOM 2026 C CA . SER A 1 266 ? -30.706 -3.437 4.935 1.00 42.78 266 SER A CA 1
ATOM 2027 C C . SER A 1 266 ? -32.121 -4.014 5.127 1.00 42.78 266 SER A C 1
ATOM 2029 O O . SER A 1 266 ? -32.403 -4.585 6.186 1.00 42.78 266 SER A O 1
ATOM 2031 N N . PRO A 1 267 ? -33.040 -3.886 4.148 1.00 49.44 267 PRO A N 1
ATOM 2032 C CA . PRO A 1 267 ? -34.402 -4.368 4.294 1.00 49.44 267 PRO A CA 1
ATOM 2033 C C . PRO A 1 267 ? -34.422 -5.895 4.205 1.00 49.44 267 PRO A C 1
ATOM 2035 O O . PRO A 1 267 ? -34.452 -6.485 3.126 1.00 49.44 267 PRO A O 1
ATOM 2038 N N . VAL A 1 268 ? -34.483 -6.547 5.362 1.00 50.62 268 VAL A N 1
ATOM 2039 C CA . VAL A 1 268 ? -35.028 -7.900 5.468 1.00 50.62 268 VAL A CA 1
ATOM 2040 C C . VAL A 1 268 ? -36.535 -7.811 5.200 1.00 50.62 268 VAL A C 1
ATOM 2042 O O . VAL A 1 268 ? -37.335 -7.569 6.100 1.00 50.62 268 VAL A O 1
ATOM 2045 N N . ALA A 1 269 ? -36.938 -8.007 3.947 1.00 49.97 269 ALA A N 1
ATOM 2046 C CA . ALA A 1 269 ? -38.232 -8.601 3.619 1.00 49.97 269 ALA A CA 1
ATOM 2047 C C . ALA A 1 269 ? -37.946 -10.088 3.336 1.00 49.97 269 ALA A C 1
ATOM 2049 O O . ALA A 1 269 ? -37.078 -10.385 2.527 1.00 49.97 269 ALA A O 1
ATOM 2050 N N . SER A 1 270 ? -38.547 -11.088 3.982 1.00 46.72 270 SER A N 1
ATOM 2051 C CA . SER A 1 270 ? -39.934 -11.197 4.429 1.00 46.72 270 SER A CA 1
ATOM 2052 C C . SER A 1 270 ? -40.115 -12.293 5.497 1.00 46.72 270 SER A C 1
ATOM 2054 O O . SER A 1 270 ? -39.712 -13.435 5.297 1.00 46.72 270 SER A O 1
ATOM 2056 N N . SER A 1 271 ? -40.781 -11.922 6.593 1.00 48.50 271 SER A N 1
ATOM 2057 C CA . SER A 1 271 ? -41.834 -12.653 7.323 1.00 48.50 271 SER A CA 1
ATOM 2058 C C . SER A 1 271 ? -41.925 -14.191 7.246 1.00 48.50 271 SER A C 1
ATOM 2060 O O . SER A 1 271 ? -42.367 -14.748 6.242 1.00 48.50 271 SER A O 1
ATOM 2062 N N . SER A 1 272 ? -41.827 -14.832 8.413 1.00 40.12 272 SER A N 1
ATOM 2063 C CA . 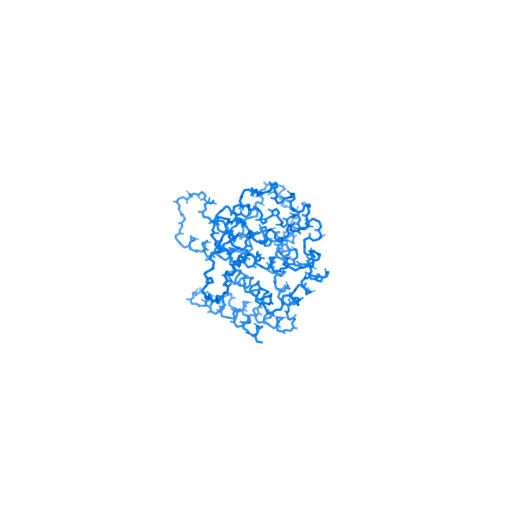SER A 1 272 ? -42.779 -15.883 8.793 1.00 40.12 272 SER A CA 1
ATOM 2064 C C . SER A 1 272 ? -43.139 -15.762 10.273 1.00 40.12 272 SER A C 1
ATOM 2066 O O . SER A 1 272 ? -42.298 -15.819 11.164 1.00 40.12 272 SER A O 1
ATOM 2068 N N . SER A 1 273 ? -44.428 -15.529 10.472 1.00 50.12 273 SER A N 1
ATOM 2069 C CA . SER A 1 273 ? -45.201 -15.387 11.700 1.00 50.12 273 SER A CA 1
ATOM 2070 C C . SER A 1 273 ? -45.047 -16.529 12.705 1.00 50.12 273 SER A C 1
ATOM 2072 O O . SER A 1 273 ? -45.160 -17.693 12.327 1.00 50.12 273 SER A O 1
ATOM 2074 N N . SER A 1 274 ? -44.964 -16.187 13.990 1.00 42.53 274 SER A N 1
ATOM 2075 C CA . SER A 1 274 ? -45.503 -16.940 15.141 1.00 42.53 274 SER A CA 1
ATOM 2076 C C . SER A 1 274 ? -45.465 -15.965 16.325 1.00 42.53 274 SER A C 1
ATOM 2078 O O . SER A 1 274 ? -44.404 -15.657 16.843 1.00 42.53 274 SER A O 1
ATOM 2080 N N . GLY A 1 275 ? -46.535 -15.236 16.631 1.00 37.44 275 GLY A N 1
ATOM 2081 C CA . GLY A 1 275 ? -47.732 -15.801 17.239 1.00 37.44 275 GLY A CA 1
ATOM 2082 C C . GLY A 1 275 ? -47.626 -15.617 18.752 1.00 37.44 275 GLY A C 1
ATOM 2083 O O . GLY A 1 275 ? -47.240 -16.540 19.460 1.00 37.44 275 GLY A O 1
ATOM 2084 N N . LEU A 1 276 ? -47.937 -14.407 19.234 1.00 45.81 276 LEU A N 1
ATOM 2085 C CA . LEU A 1 276 ? -48.254 -14.181 20.642 1.00 45.81 276 LEU A CA 1
ATOM 2086 C C . LEU A 1 276 ? -49.429 -15.093 21.019 1.00 45.81 276 LEU A C 1
ATOM 2088 O O . LEU A 1 276 ? -50.527 -14.928 20.491 1.00 45.81 276 LEU A O 1
ATOM 2092 N N . ALA A 1 277 ? -49.213 -15.998 21.967 1.00 40.59 277 ALA A N 1
ATOM 2093 C CA . ALA A 1 277 ? -50.277 -16.610 22.747 1.00 40.59 277 ALA A CA 1
ATOM 2094 C C . ALA A 1 277 ? -49.976 -16.360 24.229 1.00 40.59 277 ALA A C 1
ATOM 2096 O O . ALA A 1 277 ? -49.240 -17.100 24.874 1.00 40.59 277 ALA A O 1
ATOM 2097 N N . VAL A 1 278 ? -50.531 -15.262 24.745 1.00 50.25 278 VAL A N 1
ATOM 2098 C CA . VAL A 1 278 ? -50.762 -15.062 26.177 1.00 50.25 278 VAL A CA 1
ATOM 2099 C C . VAL A 1 278 ? -52.033 -15.844 26.508 1.00 50.25 278 VAL A C 1
ATOM 2101 O O . VAL A 1 278 ? -53.103 -15.508 26.004 1.00 50.25 278 VAL A O 1
ATOM 2104 N N . GLY A 1 279 ? -51.919 -16.905 27.302 1.00 40.41 279 GLY A N 1
ATOM 2105 C CA . GLY A 1 279 ? -53.067 -17.603 27.885 1.00 40.41 279 GLY A CA 1
ATOM 2106 C C . GLY A 1 279 ? -53.329 -17.101 29.309 1.00 40.41 279 GLY A C 1
ATOM 2107 O O . GLY A 1 279 ? -52.358 -16.906 30.044 1.00 40.41 279 GLY A O 1
ATOM 2108 N N . PRO A 1 280 ? -54.590 -16.871 29.720 1.00 57.56 280 PRO A N 1
ATOM 2109 C CA . PRO A 1 280 ? -54.918 -16.585 31.108 1.00 57.56 280 PRO A CA 1
ATOM 2110 C C . PRO A 1 280 ? -55.244 -17.867 31.894 1.00 57.56 280 PRO A C 1
ATOM 2112 O O . PRO A 1 280 ? -55.865 -18.781 31.352 1.00 57.56 280 PRO A O 1
ATOM 2115 N N . SER A 1 281 ? -54.898 -17.809 33.188 1.00 41.75 281 SER A N 1
ATOM 2116 C CA . SER A 1 281 ? -55.347 -18.642 34.324 1.00 41.75 281 SER A CA 1
ATOM 2117 C C . SER A 1 281 ? -54.822 -20.074 34.423 1.00 41.75 281 SER A C 1
ATOM 2119 O O . SER A 1 281 ? -55.283 -20.957 33.673 1.00 41.75 281 SER A O 1
#

pLDDT: mean 72.28, std 19.43, range [30.06, 96.56]

Organism: NCBI:txid3032

Radius of gyration: 23.29 Å; chains: 1; bounding box: 91×51×68 Å

Foldseek 3Di:
DLLVVLLVQLVVVVVVPPPDDDDPCVVVVVVVSVVLSVLCVVPPLNSLLVLLCVLQPVLVVVVVVVPPPPPDDPPPPPDPPPDVCRSVVDDPSSLSSLLSSLVSLLVCLVVPLPVSLCVCLPPVNLVSVLVSLLRLLVNLQQLQQPPDPDPCPPPDDPVVVVVSVSSSVSSNSSNLSSLQSLLSLQQDPDCSSNLVPPVSVLSSLLSLLPRDPSQCPDPSSVVRSLSSLCSSCVPPVSSVVSNVVRDPPVSNVVVVVVVVVVVVPPDPDDDDDDDDDDDDD

Secondary structure (DSSP, 8-state):
-HHHHHHHHHHHHHHTTTTS--TTSHHHHHHHHHHHHHHHHHHTHHHHHHHHHHHHTHHHHHHHTT---TTS-GGG-S-----TTTTSSS-HHHHHHHHHHHHHHHHHHHH-HHHHHHHHTSHHHHHHHHHHHHHHHHHHGGGTT--S-S---TT--HHHHHHHHHHHHHHHHHHHHHHHHHHHHHSSSS--HHHHSHHHHHHHHHHHHTS-HHHHHSHHHHHHHHHHHHHHHTT-HHHHHHHHHHS-HHHHHHHHHHHHHHHHTS---------------